Protein 7SCX (pdb70)

Solvent-accessible surface area: 14608 Å² total; per-residue (Å²): 141,59,47,7,79,2,5,0,0,0,14,90,50,0,14,12,29,27,0,0,32,13,10,10,46,110,93,68,102,133,90,196,49,59,14,17,10,5,9,1,101,80,108,15,90,1,98,71,48,69,2,32,0,32,0,27,0,1,9,10,47,129,133,45,42,89,49,35,50,107,22,0,129,111,2,44,0,0,0,2,0,0,1,1,54,50,61,82,2,27,100,40,2,71,106,11,24,95,27,0,63,149,29,62,138,38,156,98,10,11,1,0,0,0,0,3,62,25,52,58,130,68,96,86,3,87,45,72,106,1,97,72,43,3,170,69,48,65,24,38,32,20,38,0,0,4,132,86,67,85,23,1,60,67,0,0,45,20,0,0,83,48,2,52,131,80,96,133,206,113,86,49,64,26,148,19,72,47,178,60,157,58,14,12,74,32,16,1,7,49,0,35,26,155,15,119,0,78,37,0,11,112,75,11,11,106,19,21,86,44,86,114,64,78,49,105,137,85,114,24,50,39,102,68,44,132,120,131,119,70,79,3,72,92,93,16,30,3,42,169,36,39,63,86,133,117,97,166,137,184,139,186,184,199,249

Secondary structure (DSSP, 8-state):
--EEEEEEEESTTSSHHHHHHHHHH----------SEEEEEEEEEETTEEEEEEEEEE--SGGGGGGHHHHHHH-SEEEEEEETT-HHHHHTHHHHHHHHHHHHT-S---EEEEEE-TT-S---S-HHHHHHHHHHHT--EEE--TTT-TTHHHHHHHHHHHHHHHHT-/-EEEEEE--S--SSEEEEEEEEETT-BHHHHHHHHHHHTT-TTS-GGG--EEEE-SSS-EEEEPTTSBHHHHS-------------

Sequence (255 aa):
MTEYKLVVVGAVGVGKSALTIQLIQNHFVDEYDPTIEDSYRKQVVIDGETCLLDILDTAGQEEYSAMRDQYMRTGEGFLCVFAINNTKSFEDIHHYREQIKRVKDSEDVPMVLVGNKSDLPSRTVDTKQAQDLARSYGIPFIETSAKTRQGVDDAFYTLVREIRRKHKEKDTCIIRISVEDNNGNMYKSIMLTSQDKTPAVIQRAMLKHNLDSDPAEEYELVQVISEDKELVIPDSANVFYYAMNSQVNFDFILRKK

GO terms:
  GO:0005515 protein binding (F, IPI)
  GO:0044877 protein-containing complex binding (F, IDA)
  GO:0005737 cytoplasm (C, IDA)
  GO:0005886 plasma membrane (C, EXP)
  GO:0012505 endomembrane system (C, EXP)
  GO:0000139 Golgi membrane (C, TAS)
  GO:0003924 GTPase activity (F, TAS)
  GO:0005741 mitochondrial outer membrane (C, TAS)
  GO:0005789 endoplasmic reticulum membrane (C, TAS)
  GO:0005829 cytosol (C, TAS)
  GO:0005886 plasma membrane (C, TAS)
  GO:0000165 MAPK cascade (P, TAS)
  GO:0010628 positive regulation of gene expression (P, IMP)
  GO:0005829 cytosol (C, IDA)
  GO:0003924 GTPase activity (F, IMP)
  GO:0007265 Ras protein signal transduction (P, IDA)
  GO:0005886 plasma membrane (C, IDA)
  GO:0009898 cytoplasmic side of plasma membrane (C, IDA)
  GO:0003924 GTPase activity (F, EXP)
  GO:0005925 focal adhesion (C, HDA)

Structure (mmCIF, N/CA/C/O backbone):
data_7SCX
#
_entry.id   7SCX
#
_cell.length_a   121.950
_cell.length_b   38.770
_cell.length_c   68.240
_cell.angle_alpha   90.000
_cell.angle_beta   116.715
_cell.angle_gamma   90.000
#
_symmetry.space_group_name_H-M   'C 1 2 1'
#
loop_
_entity.id
_entity.type
_entity.pdbx_description
1 polymer 'Isoform 2B of GTPase KRas'
2 polymer 'Ral guanine nucleotide dissociation stimulator-like 1'
3 non-polymer 'MAGNESIUM ION'
4 non-polymer "5'-GUANOSINE-DIPHOSPHATE-MONOTHIOPHOSPHATE"
5 non-polymer 'PHOSPHATE ION'
6 water water
#
loop_
_atom_site.group_PDB
_atom_site.id
_atom_site.type_symbol
_atom_site.label_atom_id
_atom_site.label_alt_id
_atom_site.label_comp_id
_atom_site.label_asym_id
_atom_site.label_entity_id
_atom_site.label_seq_id
_atom_site.pdbx_PDB_ins_code
_atom_site.Cartn_x
_atom_site.Cartn_y
_atom_site.Cartn_z
_atom_site.occupancy
_atom_site.B_iso_or_equiv
_atom_site.auth_seq_id
_atom_site.auth_comp_id
_atom_site.auth_asym_id
_atom_site.auth_atom_id
_atom_site.pdbx_PDB_model_num
ATOM 1 N N . MET A 1 1 ? -9.79132 12.95164 18.13342 1.000 74.51147 1 MET A N 1
ATOM 2 C CA . MET A 1 1 ? -8.49266 12.32427 17.98951 1.000 61.05370 1 MET A CA 1
ATOM 3 C C . MET A 1 1 ? -8.45428 10.89366 17.42824 1.000 56.39064 1 MET A C 1
ATOM 4 O O . MET A 1 1 ? -9.03958 9.96772 17.99680 1.000 59.99873 1 MET A O 1
ATOM 17 N N . THR A 1 2 ? -7.72163 10.72653 16.33051 1.000 52.67757 2 THR A N 1
ATOM 18 C CA . THR A 1 2 ? -7.43713 9.40016 15.79905 1.000 53.09822 2 THR A CA 1
ATOM 19 C C . THR A 1 2 ? -6.67385 8.52239 16.79755 1.000 54.74753 2 THR A C 1
ATOM 20 O O . THR A 1 2 ? -5.73358 8.96328 17.46630 1.000 48.06208 2 THR A O 1
ATOM 31 N N . GLU A 1 3 ? -7.07081 7.25905 16.87567 1.000 48.40817 3 GLU A N 1
ATOM 32 C CA . GLU A 1 3 ? -6.38100 6.26088 17.67455 1.000 51.21096 3 GLU A CA 1
ATOM 33 C C . GLU A 1 3 ? -5.88213 5.14687 16.77483 1.000 50.59753 3 GLU A C 1
ATOM 34 O O . GLU A 1 3 ? -6.63437 4.62585 15.94491 1.000 49.37123 3 GLU A O 1
ATOM 46 N N . TYR A 1 4 ? -4.62979 4.78662 16.94183 1.000 39.76381 4 TYR A N 1
ATOM 47 C CA . TYR A 1 4 ? -4.00457 3.69528 16.21898 1.000 40.70338 4 TYR A CA 1
ATOM 48 C C . TYR A 1 4 ? -3.78802 2.50420 17.16039 1.000 40.70397 4 TYR A C 1
ATOM 49 O O . TYR A 1 4 ? -3.11856 2.62890 18.18935 1.000 38.27665 4 TYR A O 1
ATOM 67 N N . LYS A 1 5 ? -4.29459 1.35314 16.76538 1.000 41.56308 5 LYS A N 1
ATOM 68 C CA . LYS A 1 5 ? -4.24072 0.10500 17.55362 1.000 39.70215 5 LYS A CA 1
ATOM 69 C C . LYS A 1 5 ? -3.11758 -0.78310 17.02750 1.000 39.69044 5 LYS A C 1
ATOM 70 O O . LYS A 1 5 ? -3.27560 -1.52672 16.05403 1.000 40.13512 5 LYS A O 1
ATOM 89 N N . LEU A 1 6 ? -2.01471 -0.78951 17.74036 1.000 33.32201 6 LEU A N 1
ATOM 90 C CA . LEU A 1 6 ? -0.79474 -1.46490 17.33866 1.000 32.08754 6 LEU A CA 1
ATOM 91 C C . LEU A 1 6 ? -0.61814 -2.72326 18.19810 1.000 32.01576 6 LEU A C 1
ATOM 92 O O . LEU A 1 6 ? -0.94267 -2.76228 19.39711 1.000 35.13572 6 LEU A O 1
ATOM 108 N N . VAL A 1 7 ? -0.06008 -3.74051 17.58520 1.000 30.66483 7 VAL A N 1
ATOM 109 C CA . VAL A 1 7 ? 0.17481 -5.01641 18.23281 1.000 29.93020 7 VAL A CA 1
ATOM 110 C C . VAL A 1 7 ? 1.61932 -5.38850 17.94621 1.000 32.94998 7 VAL A C 1
ATOM 111 O O . VAL A 1 7 ? 2.03920 -5.37955 16.78280 1.000 34.82139 7 VAL A O 1
ATOM 124 N N . VAL A 1 8 ? 2.35753 -5.76515 18.99045 1.000 30.74232 8 VAL A N 1
ATOM 125 C CA . VAL A 1 8 ? 3.75890 -6.17910 18.87662 1.000 29.96610 8 VAL A CA 1
ATOM 126 C C . VAL A 1 8 ? 3.82402 -7.68403 19.04648 1.000 29.41587 8 VAL A C 1
ATOM 127 O O . VAL A 1 8 ? 3.41779 -8.20959 20.09177 1.000 28.46057 8 VAL A O 1
ATOM 140 N N . VAL A 1 9 ? 4.35311 -8.37418 18.03192 1.000 31.22603 9 VAL A N 1
ATOM 141 C CA . VAL A 1 9 ? 4.40074 -9.83366 18.00284 1.000 27.05440 9 VAL A CA 1
ATOM 142 C C . VAL A 1 9 ? 5.82819 -10.26292 17.71481 1.000 31.95744 9 VAL A C 1
ATOM 143 O O . VAL A 1 9 ? 6.62832 -9.50909 17.16197 1.000 29.00376 9 VAL A O 1
ATOM 156 N N . GLY A 1 10 ? 6.12275 -11.50208 18.05880 1.000 29.26320 10 GLY A N 1
ATOM 157 C CA . GLY A 1 10 ? 7.42858 -12.08225 17.79333 1.000 32.53486 10 GLY A CA 1
ATOM 158 C C . GLY A 1 10 ? 7.78342 -13.07725 18.88040 1.000 30.62048 10 GLY A C 1
ATOM 159 O O . GLY A 1 10 ? 7.09440 -13.21123 19.89129 1.000 30.45131 10 GLY A O 1
ATOM 163 N N . ALA A 1 11 ? 8.90776 -13.75190 18.67709 1.000 33.42501 11 ALA A N 1
ATOM 164 C CA . ALA A 1 11 ? 9.27633 -14.88032 19.53091 1.000 32.07993 11 ALA A CA 1
ATOM 165 C C . ALA A 1 11 ? 9.71397 -14.46795 20.96075 1.000 32.22820 11 ALA A C 1
ATOM 166 O O . ALA A 1 11 ? 9.94332 -13.26712 21.31338 1.000 28.97281 11 ALA A O 1
ATOM 173 N N . VAL A 1 12 ? 9.89973 -15.51034 21.80487 1.000 32.92337 12 VAL A N 1
ATOM 174 C CA . VAL A 1 12 ? 10.37481 -15.25581 23.17612 1.000 30.70524 12 VAL A CA 1
ATOM 175 C C . VAL A 1 12 ? 11.65653 -14.42797 23.16924 1.000 30.41829 12 VAL A C 1
ATOM 176 O O . VAL A 1 12 ? 12.63815 -14.73876 22.47760 1.000 31.39877 12 VAL A O 1
ATOM 189 N N . GLY A 1 13 ? 11.66753 -13.38794 23.98392 1.000 33.31254 13 GLY A N 1
ATOM 190 C CA . GLY A 1 13 ? 12.90150 -12.70606 24.34434 1.000 32.13331 13 GLY A CA 1
ATOM 191 C C . GLY A 1 13 ? 13.46742 -11.81038 23.27208 1.000 32.96685 13 GLY A C 1
ATOM 192 O O . GLY A 1 13 ? 14.60070 -11.33908 23.42736 1.000 34.72236 13 GLY A O 1
ATOM 196 N N . VAL A 1 14 ? 12.70707 -11.51446 22.20464 1.000 32.42816 14 VAL A N 1
ATOM 197 C CA . VAL A 1 14 ? 13.28353 -10.68947 21.13463 1.000 32.19447 14 VAL A CA 1
ATOM 198 C C . VAL A 1 14 ? 13.32971 -9.21872 21.49659 1.000 31.93673 14 VAL A C 1
ATOM 199 O O . VAL A 1 14 ? 14.10836 -8.46282 20.90008 1.000 31.23668 14 VAL A O 1
ATOM 212 N N . GLY A 1 15 ? 12.50188 -8.77955 22.43350 1.000 29.12774 15 GLY A N 1
ATOM 213 C CA . GLY A 1 15 ? 12.57032 -7.41220 22.92296 1.000 31.18222 15 GLY A CA 1
ATOM 214 C C . GLY A 1 15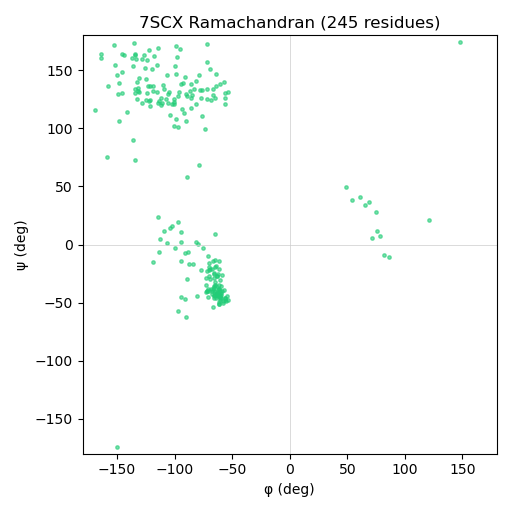 ? 11.27213 -6.65257 22.72297 1.000 29.96049 15 GLY A C 1
ATOM 215 O O . GLY A 1 15 ? 11.25211 -5.42340 22.67944 1.000 30.88720 15 GLY A O 1
ATOM 219 N N . LYS A 1 16 ? 10.17671 -7.38138 22.56409 1.000 29.64055 16 LYS A N 1
ATOM 220 C CA . LYS A 1 16 ? 8.87819 -6.74627 22.33838 1.000 30.35310 16 LYS A CA 1
ATOM 221 C C . LYS A 1 16 ? 8.53728 -5.79886 23.47619 1.000 29.63954 16 LYS A C 1
ATOM 222 O O . LYS A 1 16 ? 8.16835 -4.63042 23.24474 1.000 30.86091 16 LYS A O 1
ATOM 241 N N . SER A 1 17 ? 8.65089 -6.28983 24.72784 1.000 27.62424 17 SER A N 1
ATOM 242 C CA . SER A 1 17 ? 8.31241 -5.45973 25.87724 1.000 26.84780 17 SER A CA 1
ATOM 243 C C . SER A 1 17 ? 9.30036 -4.31718 26.01154 1.000 33.29870 17 SER A C 1
ATOM 244 O O . SER A 1 17 ? 8.91358 -3.17437 26.30656 1.000 29.94317 17 SER A O 1
ATOM 247 N N . ALA A 1 18 ? 10.60009 -4.61056 25.82577 1.000 31.80517 18 ALA A N 1
ATOM 248 C CA . ALA A 1 18 ? 11.60291 -3.55850 25.97376 1.000 32.96154 18 ALA A CA 1
ATOM 249 C C . ALA A 1 18 ? 11.35978 -2.42417 24.97563 1.000 30.33750 18 ALA A C 1
ATOM 250 O O . ALA A 1 18 ? 11.49278 -1.23993 25.30759 1.000 30.54631 18 ALA A O 1
ATOM 257 N N . LEU A 1 19 ? 11.05666 -2.77015 23.72747 1.000 28.44420 19 LEU A N 1
ATOM 258 C CA . LEU A 1 19 ? 10.72962 -1.73583 22.73574 1.000 31.99507 19 LEU A CA 1
ATOM 259 C C . LEU A 1 19 ? 9.52050 -0.90581 23.15665 1.000 28.48584 19 LEU A C 1
ATOM 260 O O . LEU A 1 19 ? 9.50750 0.32267 23.03737 1.000 32.07417 19 LEU A O 1
ATOM 276 N N . THR A 1 20 ? 8.48083 -1.56439 23.60925 1.000 29.65167 20 THR A N 1
ATOM 277 C CA . THR A 1 20 ? 7.22955 -0.89869 23.97464 1.000 30.67785 20 THR A CA 1
ATOM 278 C C . THR A 1 20 ? 7.41998 0.03911 25.15071 1.000 32.16848 20 THR A C 1
ATOM 279 O O . THR A 1 20 ? 6.98120 1.20405 25.12682 1.000 32.06592 20 THR A O 1
ATOM 290 N N . ILE A 1 21 ? 8.12023 -0.44237 26.18179 1.000 31.60679 21 ILE A N 1
ATOM 291 C CA . ILE A 1 21 ? 8.35925 0.37964 27.37239 1.000 30.38995 21 ILE A CA 1
ATOM 292 C C . ILE A 1 21 ? 9.23719 1.56806 27.02923 1.000 31.23420 21 ILE A C 1
ATOM 293 O O . ILE A 1 21 ? 9.08776 2.66044 27.59720 1.000 34.63535 21 ILE A O 1
ATOM 307 N N . GLN A 1 22 ? 10.19808 1.37777 26.13606 1.000 29.68724 22 GLN A N 1
ATOM 308 C CA . GLN A 1 22 ? 10.99213 2.53721 25.71106 1.000 34.94795 22 GLN A CA 1
ATOM 309 C C . GLN A 1 22 ? 10.12406 3.57110 25.01263 1.000 33.47960 22 GLN A C 1
ATOM 310 O O . GLN A 1 22 ? 10.25482 4.77671 25.26525 1.000 34.84233 22 GLN A O 1
ATOM 324 N N . LEU A 1 23 ? 9.23984 3.12339 24.10549 1.000 32.26721 23 LEU A N 1
ATOM 325 C CA . LEU A 1 23 ? 8.38486 4.07519 23.39943 1.000 32.48326 23 LEU A CA 1
ATOM 326 C C . LEU A 1 23 ? 7.48927 4.84376 24.36496 1.000 38.19950 23 LEU A C 1
ATOM 327 O O . LEU A 1 23 ? 7.40767 6.08767 24.32248 1.000 37.78578 23 LEU A O 1
ATOM 343 N N . ILE A 1 24 ? 6.80579 4.11503 25.24355 1.000 35.99454 24 ILE A N 1
ATOM 344 C CA . ILE A 1 24 ? 5.80081 4.71453 26.12855 1.000 34.25676 24 ILE A CA 1
ATOM 345 C C . ILE A 1 24 ? 6.41533 5.39571 27.35603 1.000 39.30533 24 ILE A C 1
ATOM 346 O O . ILE A 1 24 ? 5.98280 6.48821 27.74623 1.000 33.24366 24 ILE A O 1
ATOM 362 N N . GLN A 1 25 ? 7.39487 4.74609 28.00655 1.000 35.55019 25 GLN A N 1
ATOM 363 C CA . GLN A 1 25 ? 7.90551 5.17863 29.27930 1.000 39.01181 25 GLN A CA 1
ATOM 364 C C . GLN A 1 25 ? 9.34433 5.64507 29.24323 1.000 39.89627 25 GLN A C 1
ATOM 365 O O . GLN A 1 25 ? 9.85088 6.09167 30.27114 1.000 42.51097 25 GLN A O 1
ATOM 379 N N . ASN A 1 26 ? 10.04545 5.50813 28.12713 1.000 34.99739 26 ASN A N 1
ATOM 380 C CA . ASN A 1 26 ? 11.35135 6.11361 28.01446 1.000 41.81414 26 ASN A CA 1
ATOM 381 C C . ASN A 1 26 ? 12.38206 5.52420 28.96594 1.000 39.98020 26 ASN A C 1
ATOM 382 O O . ASN A 1 26 ? 13.25440 6.24254 29.44925 1.000 36.37592 26 ASN A O 1
ATOM 393 N N . HIS A 1 27 ? 12.31521 4.23818 29.25017 1.000 37.22788 27 HIS A N 1
ATOM 394 C CA . HIS A 1 27 ? 13.34742 3.63929 30.07845 1.000 38.88490 27 HIS A CA 1
ATOM 395 C C . HIS A 1 27 ? 13.59644 2.22366 29.62494 1.000 38.75782 27 HIS A C 1
ATOM 396 O O . HIS A 1 27 ? 12.84587 1.66916 28.82443 1.000 30.69348 27 HIS A O 1
ATOM 410 N N . PHE A 1 28 ? 14.73913 1.69745 30.07137 1.000 33.43486 28 PHE A N 1
ATOM 411 C CA . PHE A 1 28 ? 15.15673 0.35315 29.70293 1.000 35.39910 28 PHE A CA 1
ATOM 412 C C . PHE A 1 28 ? 15.88603 -0.22791 30.89221 1.000 35.49721 28 PHE A C 1
ATOM 413 O O . PHE A 1 28 ? 16.78064 0.41082 31.41558 1.000 35.57874 28 PHE A O 1
ATOM 430 N N . VAL A 1 29 ? 15.52357 -1.41484 31.28851 1.000 38.10816 29 VAL A N 1
ATOM 431 C CA . VAL A 1 29 ? 16.26734 -2.17660 32.29532 1.000 43.83471 29 VAL A CA 1
ATOM 432 C C . VAL A 1 29 ? 16.39180 -3.60030 31.77187 1.000 40.23866 29 VAL A C 1
ATOM 433 O O . VAL A 1 29 ? 15.43133 -4.16220 31.21972 1.000 36.30692 29 VAL A O 1
ATOM 446 N N . ASP A 1 30 ? 17.60291 -4.15128 31.86893 1.000 41.34358 30 ASP A N 1
ATOM 447 C CA . ASP A 1 30 ? 17.82524 -5.55123 31.52176 1.000 42.30672 30 ASP A CA 1
ATOM 448 C C . ASP A 1 30 ? 17.22204 -6.38238 32.63047 1.000 45.24480 30 ASP A C 1
ATOM 449 O O . ASP A 1 30 ? 17.83528 -6.54489 33.69037 1.000 45.19173 30 ASP A O 1
ATOM 458 N N . GLU A 1 31 ? 16.01876 -6.88769 32.41765 1.000 41.90503 31 GLU A N 1
ATOM 459 C CA . GLU A 1 31 ? 15.35066 -7.65901 33.44878 1.000 48.45442 31 GLU A CA 1
ATOM 460 C C . GLU A 1 31 ? 14.52736 -8.76235 32.79710 1.000 47.39206 31 GLU A C 1
ATOM 461 O O . GLU A 1 31 ? 13.98032 -8.59994 31.70304 1.000 41.29150 31 GLU A O 1
ATOM 473 N N . TYR A 1 32 ? 14.41022 -9.86741 33.51963 1.000 36.20346 32 TYR A N 1
ATOM 474 C CA . TYR A 1 32 ? 13.61774 -11.02915 33.10776 1.000 36.08442 32 TYR A CA 1
ATOM 475 C C . TYR A 1 32 ? 12.17196 -10.84111 33.52885 1.000 34.27888 32 TYR A C 1
ATOM 476 O O . TYR A 1 32 ? 11.90015 -10.70596 34.71493 1.000 32.62656 32 TYR A O 1
ATOM 494 N N . ASP A 1 33 ? 11.25771 -10.78531 32.56631 1.000 34.87012 33 ASP A N 1
ATOM 495 C CA . ASP A 1 33 ? 9.83940 -10.58317 32.85028 1.000 34.31133 33 ASP A CA 1
ATOM 496 C C . ASP A 1 33 ? 8.98237 -11.07667 31.67857 1.000 37.04366 33 ASP A C 1
ATOM 497 O O . ASP A 1 33 ? 8.47164 -10.26762 30.87588 1.000 35.49960 33 ASP A O 1
ATOM 506 N N . PRO A 1 34 ? 8.82109 -12.39750 31.52834 1.000 35.20806 34 PRO A N 1
ATOM 507 C CA . PRO A 1 34 ? 8.03262 -12.90708 30.39238 1.000 30.11566 34 PRO A CA 1
ATOM 508 C C . PRO A 1 34 ? 6.62705 -12.33490 30.41077 1.000 36.54420 34 PRO A C 1
ATOM 509 O O . PRO A 1 34 ? 6.00823 -12.16760 31.47844 1.000 35.46123 34 PRO A O 1
ATOM 520 N N . THR A 1 35 ? 6.13632 -12.00130 29.21457 1.000 31.44775 35 THR A N 1
ATOM 521 C CA . THR A 1 35 ? 4.82700 -11.41548 29.07292 1.000 28.02381 35 THR A CA 1
ATOM 522 C C . THR A 1 35 ? 3.75208 -12.45735 28.77391 1.000 30.57784 35 THR A C 1
ATOM 523 O O . THR A 1 35 ? 3.92721 -13.35473 27.94163 1.000 30.28669 35 THR A O 1
ATOM 534 N N . ILE A 1 36 ? 2.61274 -12.29286 29.42140 1.000 27.71690 36 ILE A N 1
ATOM 535 C CA . ILE A 1 36 ? 1.36552 -12.93546 29.01145 1.000 29.73542 36 ILE A CA 1
ATOM 536 C C . ILE A 1 36 ? 0.64266 -12.00025 28.03511 1.000 33.78723 36 ILE A C 1
ATOM 537 O O . ILE A 1 36 ? 0.43298 -12.34307 26.85813 1.000 33.65742 36 ILE A O 1
ATOM 553 N N . GLU A 1 37 ? 0.26477 -10.80482 28.53060 1.000 31.86180 37 GLU A N 1
ATOM 554 C CA . GLU A 1 37 ? -0.37639 -9.78868 27.70950 1.000 35.54420 37 GLU A CA 1
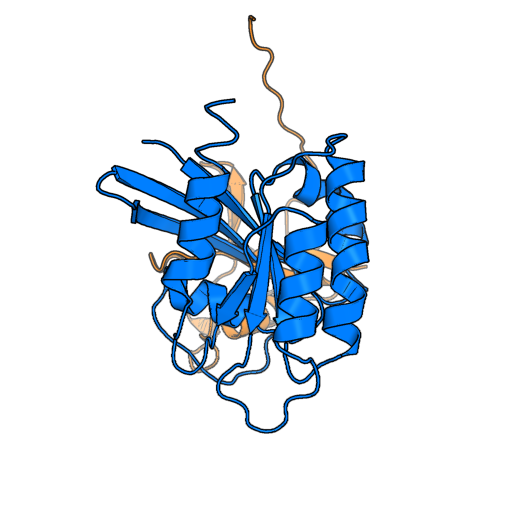ATOM 555 C C . GLU A 1 37 ? -0.45124 -8.45834 28.44214 1.000 31.77967 37 GLU A C 1
ATOM 556 O O . GLU A 1 37 ? -1.11041 -8.34794 29.48050 1.000 33.93626 37 GLU A O 1
ATOM 568 N N . ASP A 1 38 ? 0.22415 -7.45970 27.92193 1.000 31.21780 38 ASP A N 1
ATOM 569 C CA . ASP A 1 38 ? 0.23847 -6.12223 28.50512 1.000 33.76961 38 ASP A CA 1
ATOM 570 C C . ASP A 1 38 ? -0.32212 -5.11843 27.49170 1.000 34.82691 38 ASP A C 1
ATOM 571 O O . ASP A 1 38 ? -0.18455 -5.29601 26.26777 1.000 34.29939 38 ASP A O 1
ATOM 580 N N . SER A 1 39 ? -0.91006 -4.05257 28.01139 1.000 31.07463 39 SER A N 1
ATOM 581 C CA . SER A 1 39 ? -1.54303 -3.04255 27.18550 1.000 33.39559 39 SER A CA 1
ATOM 582 C C . SER A 1 39 ? -1.08925 -1.66232 27.64235 1.000 35.17443 39 SER A C 1
ATOM 583 O O . SER A 1 39 ? -1.01584 -1.41025 28.84386 1.000 33.70682 39 SER A O 1
ATOM 591 N N . TYR A 1 40 ? -0.83030 -0.76545 26.67654 1.000 37.07311 40 TYR A N 1
ATOM 592 C CA . TYR A 1 40 ? -0.34275 0.58076 26.97709 1.000 34.75921 40 TYR A CA 1
ATOM 593 C C . TYR A 1 40 ? -1.08416 1.57610 26.10578 1.000 38.05202 40 TYR A C 1
ATOM 594 O O . TYR A 1 40 ? -1.58999 1.23526 25.03011 1.000 32.93386 40 TYR A O 1
ATOM 612 N N . ARG A 1 41 ? -1.04928 2.84331 26.53163 1.000 37.97220 41 ARG A N 1
ATOM 613 C CA . ARG A 1 41 ? -1.68109 3.92884 25.78921 1.000 38.36063 41 ARG A CA 1
ATOM 614 C C . ARG A 1 41 ? -0.91272 5.22509 25.97674 1.000 41.93689 41 ARG A C 1
ATOM 615 O O . ARG A 1 41 ? -0.42909 5.51393 27.08091 1.000 38.19309 41 ARG A O 1
ATOM 636 N N . LYS A 1 42 ? -0.75984 5.97569 24.88306 1.000 40.54726 42 LYS A N 1
ATOM 637 C CA . LYS A 1 42 ? -0.04120 7.24135 24.97285 1.000 38.81625 42 LYS A CA 1
ATOM 638 C C . LYS A 1 42 ? -0.42891 8.17608 23.81843 1.000 37.68574 42 LYS A C 1
ATOM 639 O O . LYS A 1 42 ? -0.44607 7.76471 22.66060 1.000 38.46446 42 LYS A O 1
ATOM 658 N N . GLN A 1 43 ? -0.65110 9.44145 24.14765 1.000 39.54944 43 GLN A N 1
ATOM 659 C CA . GLN A 1 43 ? -0.87003 10.48664 23.15807 1.000 38.61219 43 GLN A CA 1
ATOM 660 C C . GLN A 1 43 ? 0.48156 11.02042 22.68783 1.000 42.12843 43 GLN A C 1
ATOM 661 O O . GLN A 1 43 ? 1.34022 11.36643 23.49775 1.000 41.52186 43 GLN A O 1
ATOM 675 N N . VAL A 1 44 ? 0.67084 11.07045 21.37897 1.000 39.53787 44 VAL A N 1
ATOM 676 C CA . VAL A 1 44 ? 1.91041 11.51729 20.75530 1.000 45.21937 44 VAL A CA 1
ATOM 677 C C . VAL A 1 44 ? 1.59540 12.46780 19.60152 1.000 47.84154 44 VAL A C 1
ATOM 678 O O . VAL A 1 44 ? 0.43762 12.67343 19.24380 1.000 42.50679 44 VAL A O 1
ATOM 691 N N . VAL A 1 45 ? 2.64430 13.06385 19.03064 1.000 40.05168 45 VAL A N 1
ATOM 692 C CA . VAL A 1 45 ? 2.54627 13.84735 17.80395 1.000 42.38651 45 VAL A CA 1
ATOM 693 C C . VAL A 1 45 ? 3.34696 13.09359 16.75840 1.000 45.30904 45 VAL A C 1
ATOM 694 O O . VAL A 1 45 ? 4.53997 12.83320 16.94636 1.000 43.57084 45 VAL A O 1
ATOM 707 N N . ILE A 1 46 ? 2.69867 12.73057 15.66154 1.000 39.45588 46 ILE A N 1
ATOM 708 C CA . ILE A 1 46 ? 3.37633 12.08321 14.55617 1.000 43.50268 46 ILE A CA 1
ATOM 709 C C . ILE A 1 46 ? 3.10214 12.89731 13.29833 1.000 45.67466 46 ILE A C 1
ATOM 710 O O . ILE A 1 46 ? 1.93901 13.09721 12.92725 1.000 42.20565 46 ILE A O 1
ATOM 726 N N . ASP A 1 47 ? 4.17051 13.32921 12.62713 1.000 48.15389 47 ASP A N 1
ATOM 727 C CA . ASP A 1 47 ? 4.05490 14.09765 11.38472 1.000 49.55574 47 ASP A CA 1
ATOM 728 C C . ASP A 1 47 ? 3.15568 15.30719 11.60158 1.000 49.89594 47 ASP A C 1
ATOM 729 O O . ASP A 1 47 ? 2.36372 15.68011 10.74072 1.000 45.26179 47 ASP A O 1
ATOM 738 N N . GLY A 1 48 ? 3.28148 15.91721 12.78495 1.000 50.58969 48 GLY A N 1
ATOM 739 C CA . GLY A 1 48 ? 2.53359 17.10739 13.13891 1.000 46.44198 48 GLY A CA 1
ATOM 740 C C . GLY A 1 48 ? 1.12560 16.86068 13.62149 1.000 48.34156 48 GLY A C 1
ATOM 741 O O . GLY A 1 48 ? 0.49166 17.80111 14.10626 1.000 50.01948 48 GLY A O 1
ATOM 745 N N . GLU A 1 49 ? 0.61667 15.63507 13.51062 1.000 42.90567 49 GLU A N 1
ATOM 746 C CA . GLU A 1 49 ? -0.73483 15.30071 13.94745 1.000 47.56812 49 GLU A CA 1
ATOM 747 C C . GLU A 1 49 ? -0.71706 14.70102 15.34781 1.000 39.48193 49 GLU A C 1
ATOM 748 O O . GLU A 1 49 ? 0.04291 13.77271 15.62357 1.000 43.68305 49 GLU A O 1
ATOM 752 N N . THR A 1 50 ? -1.57316 15.20416 16.21271 1.000 42.72090 50 THR A N 1
ATOM 753 C CA . THR A 1 50 ? -1.74617 14.62365 17.54261 1.000 46.768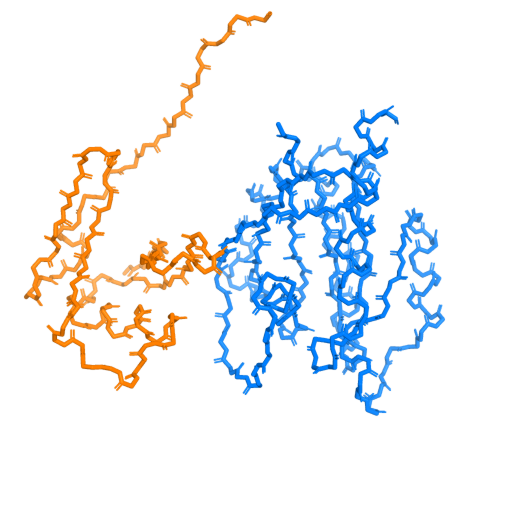76 50 THR A CA 1
ATOM 754 C C . THR A 1 50 ? -2.59827 13.38317 17.41014 1.000 49.25344 50 THR A C 1
ATOM 755 O O . THR A 1 50 ? -3.63913 13.42759 16.75997 1.000 42.52138 50 THR A O 1
ATOM 766 N N . CYS A 1 51 ? -2.17597 12.28446 18.03361 1.000 39.32820 51 CYS A N 1
ATOM 767 C CA . CYS A 1 51 ? -2.95576 11.05983 17.97029 1.000 44.26167 51 CYS A CA 1
ATOM 768 C C . CYS A 1 51 ? -2.68581 10.22145 19.20636 1.000 47.18157 51 CYS A C 1
ATOM 769 O O . CYS A 1 51 ? -1.79319 10.52453 20.03248 1.000 36.79571 51 CYS A O 1
ATOM 777 N N . LEU A 1 52 ? -3.48944 9.16089 19.32200 1.000 40.74132 52 LEU A N 1
ATOM 778 C CA . LEU A 1 52 ? -3.44210 8.24725 20.45311 1.000 37.06422 52 LEU A CA 1
ATOM 779 C C . LEU A 1 52 ? -2.93270 6.89445 19.97428 1.000 39.07822 52 LEU A C 1
ATOM 780 O O . LEU A 1 52 ? -3.46185 6.32312 18.99882 1.000 36.69289 52 LEU A O 1
ATOM 796 N N . LEU A 1 53 ? -1.88726 6.40536 20.62601 1.000 38.23433 53 LEU A N 1
ATOM 797 C CA . LEU A 1 53 ? -1.35088 5.07995 20.35368 1.000 41.51940 53 LEU A CA 1
ATOM 798 C C . LEU A 1 53 ? -1.85442 4.13036 21.42856 1.000 43.76734 53 LEU A C 1
ATOM 799 O O . LEU A 1 53 ? -1.62516 4.36403 22.61742 1.000 37.29772 53 LEU A O 1
ATOM 815 N N . ASP A 1 54 ? -2.47936 3.04594 21.00897 1.000 38.50994 54 ASP A N 1
ATOM 816 C CA . ASP A 1 54 ? -2.83268 1.92411 21.87590 1.000 36.98865 54 ASP A CA 1
ATOM 817 C C . ASP A 1 54 ? -1.96898 0.74625 21.44874 1.000 36.72740 54 ASP A C 1
ATOM 818 O O . ASP A 1 54 ? -2.06364 0.30062 20.29284 1.000 34.64944 54 ASP A O 1
ATOM 827 N N . ILE A 1 55 ? -1.15010 0.22976 22.36428 1.000 34.46516 55 ILE A N 1
ATOM 828 C CA . ILE A 1 55 ? -0.17745 -0.79614 22.01532 1.000 34.53951 55 ILE A CA 1
ATOM 829 C C . ILE A 1 55 ? -0.43548 -2.03182 22.84605 1.000 34.75450 55 ILE A C 1
ATOM 830 O O . ILE A 1 55 ? -0.38352 -1.97271 24.07865 1.000 34.45659 55 ILE A O 1
ATOM 846 N N . LEU A 1 56 ? -0.63439 -3.16538 22.15985 1.000 34.63365 56 LEU A N 1
ATOM 847 C CA . LEU A 1 56 ? -0.79292 -4.46416 22.79192 1.000 34.70734 56 LEU A CA 1
ATOM 848 C C . LEU A 1 56 ? 0.54658 -5.19612 22.68749 1.000 34.85204 56 LEU A C 1
ATOM 849 O O . LEU A 1 56 ? 1.06735 -5.41111 21.57440 1.000 34.97894 56 LEU A O 1
ATOM 865 N N . ASP A 1 57 ? 1.09719 -5.54769 23.83547 1.000 34.87953 57 ASP A N 1
ATOM 866 C CA . ASP A 1 57 ? 2.37900 -6.22497 23.94640 1.000 35.05749 57 ASP A CA 1
ATOM 867 C C . ASP A 1 57 ? 2.08249 -7.69865 24.25902 1.000 35.27345 57 ASP A C 1
ATOM 868 O O . ASP A 1 57 ? 1.53415 -8.01445 25.32043 1.000 35.29112 57 ASP A O 1
ATOM 877 N N . THR A 1 58 ? 2.37687 -8.58035 23.30550 1.000 35.48457 58 THR A N 1
ATOM 878 C CA . THR A 1 58 ? 1.91209 -9.96124 23.30606 1.000 35.72996 58 THR A CA 1
ATOM 879 C C . THR A 1 58 ? 2.97959 -10.92778 23.82027 1.000 36.04220 58 THR A C 1
ATOM 880 O O . THR A 1 58 ? 4.15272 -10.59925 23.91490 1.000 36.08460 58 THR A O 1
ATOM 891 N N . ALA A 1 59 ? 2.55597 -12.17570 24.02884 1.000 36.31996 59 ALA A N 1
ATOM 892 C CA . ALA A 1 59 ? 3.41606 -13.22968 24.55075 1.000 36.70620 59 ALA A CA 1
ATOM 893 C C . ALA A 1 59 ? 4.20572 -13.91197 23.43187 1.000 36.99541 59 ALA A C 1
ATOM 894 O O . ALA A 1 59 ? 3.61064 -14.41622 22.45260 1.000 37.08494 59 ALA A O 1
ATOM 901 N N . GLY A 1 60 ? 5.54978 -13.95833 23.58654 1.000 37.18886 60 GLY A N 1
ATOM 902 C CA . GLY A 1 60 ? 6.32968 -14.86679 22.74087 1.000 37.60898 60 GLY A CA 1
ATOM 903 C C . GLY A 1 60 ? 6.13462 -16.34909 23.06860 1.000 38.07087 60 GLY A C 1
ATOM 904 O O . GLY A 1 60 ? 6.32374 -17.22939 22.20505 1.000 38.42981 60 GLY A O 1
ATOM 908 N N . GLN A 1 61 ? 5.79454 -16.65758 24.31355 1.000 38.13369 61 GLN A N 1
ATOM 909 C CA . GLN A 1 61 ? 5.76880 -18.05284 24.74898 1.000 38.67008 61 GLN A CA 1
ATOM 910 C C . GLN A 1 61 ? 4.65463 -18.81571 24.01908 1.000 38.78629 61 GLN A C 1
ATOM 911 O O . GLN A 1 61 ? 3.48914 -18.42913 24.06256 1.000 38.48034 61 GLN A O 1
ATOM 925 N N . GLU A 1 62 ? 5.00078 -19.94218 23.42163 1.000 40.00201 62 GLU A N 1
ATOM 926 C CA . GLU A 1 62 ? 4.01447 -20.71682 22.68425 1.000 46.72414 62 GLU A CA 1
ATOM 927 C C . GLU A 1 62 ? 2.93217 -21.25904 23.59448 1.000 40.88502 62 GLU A C 1
ATOM 928 O O . GLU A 1 62 ? 1.86245 -21.60342 23.11400 1.000 39.68833 62 GLU A O 1
ATOM 940 N N . GLU A 1 63 ? 3.17192 -21.33237 24.89926 1.000 42.67082 63 GLU A N 1
ATOM 941 C CA . GLU A 1 63 ? 2.12382 -21.78774 25.81425 1.000 42.99496 63 GLU A CA 1
ATOM 942 C C . GLU A 1 63 ? 0.88227 -20.90790 25.73000 1.000 39.35619 63 GLU A C 1
ATOM 943 O O . GLU A 1 63 ? -0.21716 -21.37418 26.01528 1.000 39.51135 63 GLU A O 1
ATOM 955 N N . TYR A 1 64 ? 1.02954 -19.64902 25.33134 1.000 38.79279 64 TYR A N 1
ATOM 956 C CA . TYR A 1 64 ? -0.10149 -18.73025 25.21180 1.000 41.42548 64 TYR A CA 1
ATOM 957 C C . TYR A 1 64 ? -0.56461 -18.53542 23.76986 1.000 3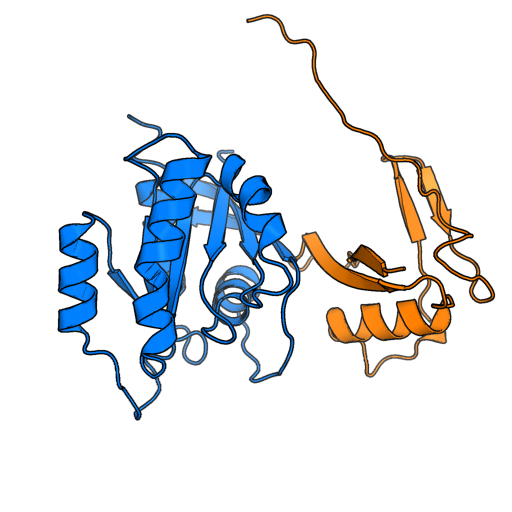9.41931 64 TYR A C 1
ATOM 958 O O . TYR A 1 64 ? -1.33950 -17.59448 23.47461 1.000 39.93042 64 TYR A O 1
ATOM 976 N N . SER A 1 65 ? -0.13792 -19.42389 22.87267 1.000 38.44752 65 SER A N 1
ATOM 977 C CA . SER A 1 65 ? -0.38232 -19.23225 21.44399 1.000 41.05694 65 SER A CA 1
ATOM 978 C C . SER A 1 65 ? -1.86772 -19.22936 21.08365 1.000 40.24897 65 SER A C 1
ATOM 979 O O . SER A 1 65 ? -2.25857 -18.60809 20.09017 1.000 37.91974 65 SER A O 1
ATOM 987 N N . ALA A 1 66 ? -2.71465 -19.90777 21.85977 1.000 41.04281 66 ALA A N 1
ATOM 988 C CA . ALA A 1 66 ? -4.13262 -19.91667 21.52427 1.000 41.87486 66 ALA A CA 1
ATOM 989 C C . ALA A 1 66 ? -4.75182 -18.51869 21.54701 1.000 43.30484 66 ALA A C 1
ATOM 990 O O . ALA A 1 66 ? -5.80815 -18.29749 20.93160 1.000 42.58206 66 ALA A O 1
ATOM 997 N N . MET A 1 67 ? -4.13049 -17.57376 22.23701 1.000 39.73813 67 MET A N 1
ATOM 998 C CA . MET A 1 67 ? -4.63631 -16.19339 22.33811 1.000 37.21999 67 MET A CA 1
ATOM 999 C C . MET A 1 67 ? -4.52012 -15.45884 21.01530 1.000 43.50353 67 MET A C 1
ATOM 1000 O O . MET A 1 67 ? -5.23737 -14.47284 20.80861 1.000 42.39630 67 MET A O 1
ATOM 1014 N N . ARG A 1 68 ? -3.63846 -15.92511 20.11960 1.000 39.99781 68 ARG A N 1
ATOM 1015 C CA . ARG A 1 68 ? -3.34330 -15.20793 18.87805 1.000 43.24986 68 ARG A CA 1
ATOM 1016 C C . ARG A 1 68 ? -4.57660 -15.06350 18.00751 1.000 42.50833 68 ARG A C 1
ATOM 1017 O O . ARG A 1 68 ? -4.80656 -14.01842 17.42782 1.000 42.13333 68 ARG A O 1
ATOM 1038 N N . ASP A 1 69 ? -5.34854 -16.11391 17.86089 1.000 43.92046 69 ASP A N 1
ATOM 1039 C CA . ASP A 1 69 ? -6.49161 -16.06760 16.96696 1.000 54.86165 69 ASP A CA 1
ATOM 1040 C C . ASP A 1 69 ? -7.51001 -15.01180 17.38290 1.000 55.87586 69 ASP A C 1
ATOM 1041 O O . ASP A 1 69 ? -8.38246 -14.66973 16.57760 1.000 60.55449 69 ASP A O 1
ATOM 1050 N N . GLN A 1 70 ? -7.41214 -14.49171 18.60044 1.000 46.19485 70 GLN A N 1
ATOM 1051 C CA . GLN A 1 70 ? -8.31284 -13.46531 19.11566 1.000 49.55752 70 GLN A CA 1
ATOM 1052 C C . GLN A 1 70 ? -7.71802 -12.06729 18.97313 1.000 47.94361 70 GLN A C 1
ATOM 1053 O O . GLN A 1 70 ? -8.30899 -11.18475 18.35127 1.000 44.72308 70 GLN A O 1
ATOM 1067 N N . TYR A 1 71 ? -6.54069 -11.83847 19.53474 1.000 43.40851 71 TYR A N 1
ATOM 1068 C CA . TYR A 1 71 ? -6.00051 -10.47786 19.52607 1.000 41.41417 71 TYR A CA 1
ATOM 1069 C C . TYR A 1 71 ? -5.63744 -10.04167 18.12291 1.000 39.08487 71 TYR A C 1
ATOM 1070 O O . TYR A 1 71 ? -5.60001 -8.84373 17.83170 1.000 37.20478 71 TYR A O 1
ATOM 1088 N N . MET A 1 72 ? -5.43025 -10.99689 17.22672 1.000 39.92767 72 MET A N 1
ATOM 1089 C CA . MET A 1 72 ? -5.12410 -10.69169 15.81788 1.000 41.58825 72 MET A CA 1
ATOM 1090 C C . MET A 1 72 ? -6.33547 -10.12244 15.08496 1.000 43.69817 72 MET A C 1
ATOM 1091 O O . MET A 1 72 ? -6.16323 -9.38374 14.11146 1.000 43.69306 72 MET A O 1
ATOM 1105 N N . ARG A 1 73 ? -7.53518 -10.36958 15.57871 1.000 39.79439 73 ARG A N 1
ATOM 1106 C CA . ARG A 1 73 ? -8.72698 -9.85908 14.89259 1.000 49.98102 73 ARG A CA 1
ATOM 1107 C C . ARG A 1 73 ? -8.88981 -8.34859 15.05291 1.000 47.89024 73 ARG A C 1
ATOM 1108 O O . ARG A 1 73 ? -9.45074 -7.69220 14.17544 1.000 55.59099 73 ARG A O 1
ATOM 1129 N N . THR A 1 74 ? -8.41350 -7.77623 16.14677 1.000 44.42965 74 THR A N 1
ATOM 1130 C CA . THR A 1 74 ? -8.66956 -6.37147 16.46127 1.000 51.30644 74 THR A CA 1
ATOM 1131 C C . THR A 1 74 ? -7.42661 -5.47975 16.41284 1.000 54.83972 74 THR A C 1
ATOM 1132 O O . THR A 1 74 ? -7.50992 -4.29258 16.76051 1.000 50.00599 74 THR A O 1
ATOM 1143 N N . GLY A 1 75 ? -6.27049 -5.99878 16.00231 1.000 44.02798 75 GLY A N 1
ATOM 1144 C CA . GLY A 1 75 ? -5.12311 -5.10928 15.76795 1.000 41.66824 75 GLY A CA 1
ATOM 1145 C C . GLY A 1 75 ? -5.24157 -4.44727 14.39322 1.000 46.77213 75 GLY A C 1
ATOM 1146 O O . GLY A 1 75 ? -5.66862 -5.07149 13.41055 1.000 36.38922 75 GLY A O 1
ATOM 1150 N N . GLU A 1 76 ? -4.86330 -3.15703 14.33557 1.000 34.91478 76 GLU A N 1
ATOM 1151 C CA . GLU A 1 76 ? -4.84779 -2.44817 13.05945 1.000 39.74696 76 GLU A CA 1
ATOM 1152 C C . GLU A 1 76 ? -3.50989 -2.57959 12.34492 1.000 39.75895 76 GLU A C 1
ATOM 1153 O O . GLU A 1 76 ? -3.44807 -2.47259 11.11917 1.000 39.33050 76 GLU A O 1
ATOM 1165 N N . GLY A 1 77 ? -2.42505 -2.73244 13.09218 1.000 35.46610 77 GLY A N 1
ATOM 1166 C CA . GLY A 1 77 ? -1.10067 -2.82145 12.50282 1.000 30.86151 77 GLY A CA 1
ATOM 1167 C C . GLY A 1 77 ? -0.25124 -3.65155 13.41818 1.000 31.99632 77 GLY A C 1
ATOM 1168 O O . GLY A 1 77 ? -0.46808 -3.66266 14.62662 1.000 34.88158 77 GLY A O 1
ATOM 1172 N N . PHE A 1 78 ? 0.78056 -4.27438 12.85369 1.000 34.31011 78 PHE A N 1
ATOM 1173 C CA . PHE A 1 78 ? 1.57224 -5.25451 13.57723 1.000 29.45075 78 PHE A CA 1
ATOM 1174 C C . PHE A 1 78 ? 3.05892 -4.98516 13.40083 1.000 35.67783 78 PHE A C 1
ATOM 1175 O O . PHE A 1 78 ? 3.57166 -4.90770 12.27721 1.000 31.81598 78 PHE A O 1
ATOM 1192 N N . LEU A 1 79 ? 3.74498 -4.85226 14.52402 1.000 33.22503 79 LEU A N 1
ATOM 1193 C CA . LEU A 1 79 ? 5.19444 -4.77409 14.56233 1.000 35.29696 79 LEU A CA 1
ATOM 1194 C C . LEU A 1 79 ? 5.67925 -6.20447 14.73789 1.000 33.75191 79 LEU A C 1
ATOM 1195 O O . LEU A 1 79 ? 5.46382 -6.79335 15.77852 1.000 31.07462 79 LEU A O 1
ATOM 1211 N N . CYS A 1 80 ? 6.34799 -6.74380 13.73271 1.000 36.96784 80 CYS A N 1
ATOM 1212 C CA . CYS A 1 80 ? 6.85483 -8.11543 13.74220 1.000 33.73259 80 CYS A CA 1
ATOM 1213 C C . CYS A 1 80 ? 8.32589 -8.06940 14.10536 1.000 33.47123 80 CYS A C 1
ATOM 1214 O O . CYS A 1 80 ? 9.15878 -7.70237 13.27538 1.000 31.41344 80 CYS A O 1
ATOM 1222 N N . VAL A 1 81 ? 8.64723 -8.50776 15.32542 1.000 33.18026 81 VAL A N 1
ATOM 1223 C CA . VAL A 1 81 ? 9.97499 -8.35635 15.89966 1.000 32.27450 81 VAL A CA 1
ATOM 1224 C C . VAL A 1 81 ? 10.70403 -9.69303 15.90770 1.000 31.84324 81 VAL A C 1
ATOM 1225 O O . VAL A 1 81 ? 10.16185 -10.71097 16.37637 1.000 32.08393 81 VAL A O 1
ATOM 1238 N N . PHE A 1 82 ? 11.93220 -9.67700 15.39262 1.000 30.68717 82 PHE A N 1
ATOM 1239 C CA . PHE A 1 82 ? 12.95845 -10.67434 15.65891 1.000 36.15736 82 PHE A CA 1
ATOM 1240 C C . PHE A 1 82 ? 14.21050 -9.99964 16.25524 1.000 33.26306 82 PHE A C 1
ATOM 1241 O O . PHE A 1 82 ? 14.35021 -8.76981 16.23160 1.000 31.97661 82 PHE A O 1
ATOM 1258 N N . ALA A 1 83 ? 15.12549 -10.81766 16.79247 1.000 29.68795 83 ALA A N 1
ATOM 1259 C CA . ALA A 1 83 ? 16.39156 -10.33276 17.33589 1.000 33.16984 83 ALA A CA 1
ATOM 1260 C C . ALA A 1 83 ? 17.52447 -10.78036 16.42373 1.000 33.94516 83 ALA A C 1
ATOM 1261 O O . ALA A 1 83 ? 17.54801 -11.92883 15.95720 1.000 34.20001 83 ALA A O 1
ATOM 1268 N N . ILE A 1 84 ? 18.46573 -9.86783 16.16525 1.000 32.51037 84 ILE A N 1
ATOM 1269 C CA . ILE A 1 84 ? 19.48266 -10.13268 15.13808 1.000 35.02271 84 ILE A CA 1
ATOM 1270 C C . ILE A 1 84 ? 20.48734 -11.18011 15.55814 1.000 37.40020 84 ILE A C 1
ATOM 1271 O O . ILE A 1 84 ? 21.28648 -11.62693 14.72910 1.000 42.63325 84 ILE A O 1
ATOM 1287 N N . ASN A 1 85 ? 20.47392 -11.56855 16.82273 1.000 37.60748 85 ASN A N 1
ATOM 1288 C CA . ASN A 1 85 ? 21.30825 -12.64717 17.33786 1.000 41.30600 85 ASN A CA 1
ATOM 1289 C C . ASN A 1 85 ? 20.51056 -13.93025 17.55444 1.000 43.58189 85 ASN A C 1
ATOM 1290 O O . ASN A 1 85 ? 20.99205 -14.86724 18.23226 1.000 39.36934 85 ASN A O 1
ATOM 1301 N N . ASN A 1 86 ? 19.28539 -14.00163 16.98380 1.000 36.16308 86 ASN A N 1
ATOM 1302 C CA . ASN A 1 86 ? 18.38627 -15.13706 17.22661 1.000 40.07400 86 ASN A CA 1
ATOM 1303 C C . ASN A 1 86 ? 17.77528 -15.55626 15.89628 1.000 40.68151 86 ASN A C 1
ATOM 1304 O O . ASN A 1 86 ? 16.70542 -15.06769 15.51899 1.000 37.58523 86 ASN A O 1
ATOM 1315 N N . THR A 1 87 ? 18.45353 -16.48236 15.21097 1.000 42.50601 87 THR A N 1
ATOM 1316 C CA . THR A 1 87 ? 18.01124 -16.92874 13.89059 1.000 44.02673 87 THR A CA 1
ATOM 1317 C C . THR A 1 87 ? 16.62989 -17.58452 13.92791 1.000 42.66617 87 THR A C 1
ATOM 1318 O O . THR A 1 87 ? 15.82273 -17.38854 13.01784 1.000 40.82923 87 THR A O 1
ATOM 1329 N N . LYS A 1 88 ? 16.33981 -18.36155 14.96550 1.000 41.78966 88 LYS A N 1
ATOM 1330 C CA . LYS A 1 88 ? 15.03164 -18.98024 15.06321 1.000 43.03325 88 LYS A CA 1
ATOM 1331 C C . LYS A 1 88 ? 13.92851 -17.92518 15.13020 1.000 38.80810 88 LYS A C 1
ATOM 1332 O O . LYS A 1 88 ? 12.85855 -18.10433 14.54852 1.000 39.68278 88 LYS A O 1
ATOM 1341 N N . SER A 1 89 ? 14.18698 -16.79745 15.77865 1.000 34.13318 89 SER A N 1
ATOM 1342 C CA . SER A 1 89 ? 13.17119 -15.73031 15.84120 1.000 33.35296 89 SER A CA 1
ATOM 1343 C C . SER A 1 89 ? 12.94921 -15.08280 14.48824 1.000 35.82248 89 SER A C 1
ATOM 1344 O O . SER A 1 89 ? 11.85379 -14.56890 14.20304 1.000 38.44017 89 SER A O 1
ATOM 1352 N N . PHE A 1 90 ? 13.98092 -15.06366 13.65331 1.000 35.09306 90 PHE A N 1
ATOM 1353 C CA . PHE A 1 90 ? 13.81674 -14.56565 12.29610 1.000 39.35015 90 PHE A CA 1
ATOM 1354 C C . PHE A 1 90 ? 13.00531 -15.54621 11.45562 1.000 40.80962 90 PHE A C 1
ATOM 1355 O O . PHE A 1 90 ? 12.11390 -15.13824 10.69084 1.000 38.62379 90 PHE A O 1
ATOM 1372 N N . GLU A 1 91 ? 13.25945 -16.85465 11.64185 1.000 39.02419 91 GLU A N 1
ATOM 1373 C CA . GLU A 1 91 ? 12.49551 -17.88540 10.93929 1.000 39.25141 91 GLU A CA 1
ATOM 1374 C C . GLU A 1 91 ? 11.03424 -17.89483 11.37583 1.000 45.11347 91 GLU A C 1
ATOM 1375 O O . GLU A 1 91 ? 10.15612 -18.27417 10.58766 1.000 49.49934 91 GLU A O 1
ATOM 1387 N N . ASP A 1 92 ? 10.73669 -17.42249 12.58692 1.000 38.76877 92 ASP A N 1
ATOM 1388 C CA . ASP A 1 92 ? 9.35156 -17.36555 13.03258 1.000 44.96988 92 ASP A CA 1
ATOM 1389 C C . ASP A 1 92 ? 8.53168 -16.28893 12.32219 1.000 42.18246 92 ASP A C 1
ATOM 1390 O O . ASP A 1 92 ? 7.29181 -16.35860 12.30220 1.000 40.05178 92 ASP A O 1
ATOM 1399 N N . ILE A 1 93 ? 9.19411 -15.27622 11.77460 1.000 39.83631 93 ILE A N 1
ATOM 1400 C CA . ILE A 1 93 ? 8.47308 -14.09706 11.28819 1.000 39.23787 93 ILE A CA 1
ATOM 1401 C C . ILE A 1 93 ? 7.39665 -14.50969 10.27535 1.000 39.93936 93 ILE A C 1
ATOM 1402 O O . ILE A 1 93 ? 6.24528 -14.07268 10.34548 1.000 39.47727 93 ILE A O 1
ATOM 1418 N N . HIS A 1 94 ? 7.75384 -15.33255 9.30228 1.000 34.67966 94 HIS A N 1
ATOM 1419 C CA . HIS A 1 94 ? 6.77349 -15.66160 8.26297 1.000 42.03438 94 HIS A CA 1
ATOM 1420 C C . HIS A 1 94 ? 5.53750 -16.35070 8.85807 1.000 40.58301 94 HIS A C 1
ATOM 1421 O O . HIS A 1 94 ? 4.43089 -16.16229 8.34927 1.000 35.18480 94 HIS A O 1
ATOM 1435 N N . HIS A 1 95 ? 5.68977 -17.10522 9.96271 1.000 38.19123 95 HIS A N 1
ATOM 1436 C CA . HIS A 1 95 ? 4.51719 -17.73012 10.57254 1.000 40.06796 95 HIS A CA 1
ATOM 1437 C C . HIS A 1 95 ? 3.58265 -16.69315 11.19631 1.000 37.68571 95 HIS A C 1
ATOM 1438 O O . HIS A 1 95 ? 2.36763 -16.85292 11.13776 1.000 35.31234 95 HIS A O 1
ATOM 1452 N N . TYR A 1 96 ? 4.12858 -15.64922 11.81932 1.000 32.71980 96 TYR A N 1
ATOM 1453 C CA . TYR A 1 96 ? 3.28120 -14.60197 12.36747 1.000 32.13862 96 TYR A CA 1
ATOM 1454 C C . TYR A 1 96 ? 2.56397 -13.85655 11.23793 1.000 32.35128 96 TYR A C 1
ATOM 1455 O O . TYR A 1 96 ? 1.36344 -13.58352 11.31873 1.000 35.25555 96 TYR A O 1
ATOM 1473 N N . ARG A 1 97 ? 3.27289 -13.53904 10.16826 1.000 34.41182 97 ARG A N 1
ATOM 1474 C CA . ARG A 1 97 ? 2.64444 -12.82861 9.05846 1.000 36.35152 97 ARG A CA 1
ATOM 1475 C C . ARG A 1 97 ? 1.53868 -13.66960 8.42941 1.000 37.19854 97 ARG A C 1
ATOM 1476 O O . ARG A 1 97 ? 0.46372 -13.16313 8.15173 1.000 34.98162 97 ARG A O 1
ATOM 1497 N N . GLU A 1 98 ? 1.78096 -14.96175 8.21884 1.000 34.12370 98 GLU A N 1
ATOM 1498 C CA . GLU A 1 98 ? 0.74395 -15.83825 7.65254 1.000 41.94540 98 GLU A CA 1
ATOM 1499 C C . GLU A 1 98 ? -0.45560 -15.95650 8.57912 1.000 37.22391 98 GLU A C 1
ATOM 1500 O O . GLU A 1 98 ? -1.58269 -16.04047 8.10658 1.000 36.16169 98 GLU A O 1
ATOM 1512 N N . GLN A 1 99 ? -0.24891 -15.96665 9.90073 1.000 37.86210 99 GLN A N 1
ATOM 1513 C CA . GLN A 1 99 ? -1.40198 -16.09358 10.79311 1.000 38.40470 99 GLN A CA 1
ATOM 1514 C C . GLN A 1 99 ? -2.22404 -14.81747 10.81165 1.000 36.05709 99 GLN A C 1
ATOM 1515 O O . GLN A 1 99 ? -3.45767 -14.87415 10.85837 1.000 38.15630 99 GLN A O 1
ATOM 1529 N N . ILE A 1 100 ? -1.54938 -13.66511 10.81263 1.000 34.17237 100 ILE A N 1
ATOM 1530 C CA . ILE A 1 100 ? -2.23177 -12.37118 10.82249 1.000 37.86937 100 ILE A CA 1
ATOM 1531 C C . ILE A 1 100 ? -3.10297 -12.23001 9.58660 1.000 40.25914 100 ILE A C 1
ATOM 1532 O O . ILE A 1 100 ? -4.27993 -11.84295 9.65936 1.000 41.10961 100 ILE A O 1
ATOM 1548 N N . LYS A 1 101 ? -2.53884 -12.54758 8.42959 1.000 37.20769 101 LYS A N 1
ATOM 1549 C CA . LYS A 1 101 ? -3.33870 -12.51048 7.20644 1.000 37.35439 101 LYS A CA 1
ATOM 1550 C C . LYS A 1 101 ? -4.53993 -13.45238 7.27729 1.000 43.60474 101 LYS A C 1
ATOM 1551 O O . LYS A 1 101 ? -5.63769 -13.10636 6.82121 1.000 42.58732 101 LYS A O 1
ATOM 1570 N N . ARG A 1 102 ? -4.34360 -14.65718 7.81456 1.000 39.17972 102 ARG A N 1
ATOM 1571 C CA . ARG A 1 102 ? -5.43275 -15.63081 7.90938 1.000 44.87392 102 ARG A CA 1
ATOM 1572 C C . ARG A 1 102 ? -6.57303 -15.12000 8.77989 1.000 44.36413 102 ARG A C 1
ATOM 1573 O O . ARG A 1 102 ? -7.74089 -15.12354 8.37111 1.000 45.25959 102 ARG A O 1
ATOM 1594 N N . VAL A 1 103 ? -6.24297 -14.66171 9.97361 1.000 43.34059 103 VAL A N 1
ATOM 1595 C CA . VAL A 1 103 ? -7.23109 -14.24114 10.95670 1.000 45.56920 103 VAL A CA 1
ATOM 1596 C C . VAL A 1 103 ? -7.97930 -13.01343 10.47668 1.000 47.68413 103 VAL A C 1
ATOM 1597 O O . VAL A 1 103 ? -9.16622 -12.84580 10.76284 1.000 52.22820 103 VAL A O 1
ATOM 1610 N N . LYS A 1 104 ? -7.29700 -12.11995 9.76804 1.000 46.75975 104 LYS A N 1
ATOM 1611 C CA . LYS A 1 104 ? -7.93517 -10.90613 9.26242 1.000 46.90716 104 LYS A CA 1
ATOM 1612 C C . LYS A 1 104 ? -8.57398 -11.09126 7.88851 1.000 50.44694 104 LYS A C 1
ATOM 1613 O O . LYS A 1 104 ? -9.30260 -10.19943 7.44775 1.000 49.07010 104 LYS A O 1
ATOM 1632 N N . ASP A 1 105 ? -8.38015 -12.24581 7.24176 1.000 49.11506 105 ASP A N 1
ATOM 1633 C CA . ASP A 1 105 ? -8.84655 -12.48321 5.87862 1.000 52.82337 105 ASP A CA 1
ATOM 1634 C C . ASP A 1 105 ? -8.45304 -11.34587 4.94194 1.000 55.50286 105 ASP A C 1
ATOM 1635 O O . ASP A 1 105 ? -9.27563 -10.81861 4.17069 1.000 56.71178 105 ASP A O 1
ATOM 1644 N N . SER A 1 106 ? -7.17663 -10.98277 4.99357 1.000 49.01416 106 SER A N 1
ATOM 1645 C CA . SER A 1 106 ? -6.65174 -9.88383 4.19742 1.000 50.52802 106 SER A CA 1
ATOM 1646 C C . SER A 1 106 ? -5.19533 -10.13083 3.84455 1.000 47.04506 106 SER A C 1
ATOM 1647 O O . SER A 1 106 ? -4.37856 -10.41276 4.73106 1.000 46.73134 106 SER A O 1
ATOM 1655 N N . GLU A 1 107 ? -4.86941 -10.00240 2.56132 1.000 41.60535 107 GLU A N 1
ATOM 1656 C CA . GLU A 1 107 ? -3.47881 -10.04288 2.11834 1.000 45.53687 107 GLU A CA 1
ATOM 1657 C C . GLU A 1 107 ? -2.74687 -8.71923 2.34316 1.000 45.54541 107 GLU A C 1
ATOM 1658 O O . GLU A 1 107 ? -1.55277 -8.63152 2.03458 1.000 45.44463 107 GLU A O 1
ATOM 1670 N N . ASP A 1 108 ? -3.41453 -7.71609 2.90320 1.000 40.71143 108 ASP A N 1
ATOM 1671 C CA . ASP A 1 108 ? -2.87760 -6.34960 2.99747 1.000 46.32592 108 ASP A CA 1
ATOM 1672 C C . ASP A 1 108 ? -3.10049 -5.78980 4.41091 1.000 47.01585 108 ASP A C 1
ATOM 1673 O O . ASP A 1 108 ? -3.90234 -4.89285 4.63389 1.000 50.28962 108 ASP A O 1
ATOM 1682 N N . VAL A 1 109 ? -2.34725 -6.28755 5.37194 1.000 43.51223 109 VAL A N 1
ATOM 1683 C CA . VAL A 1 109 ? -2.44300 -5.83552 6.75508 1.000 41.15739 109 VAL A CA 1
ATOM 1684 C C . VAL A 1 109 ? -1.23648 -4.95169 7.04244 1.000 38.66110 109 VAL A C 1
ATOM 1685 O O . VAL A 1 109 ? -0.10567 -5.37365 6.76339 1.000 38.81412 109 VAL A O 1
ATOM 1698 N N . PRO A 1 110 ? -1.41576 -3.75785 7.61926 1.000 37.01267 110 PRO A N 1
ATOM 1699 C CA . PRO A 1 110 ? -0.23950 -2.93824 7.98137 1.000 41.07131 110 PRO A CA 1
ATOM 1700 C C . PRO A 1 110 ? 0.72090 -3.68701 8.89882 1.000 34.96579 110 PRO A C 1
ATOM 1701 O O . PRO A 1 110 ? 0.33092 -4.19449 9.94390 1.000 36.89714 110 PRO A O 1
ATOM 1712 N N . MET A 1 111 ? 1.98707 -3.74564 8.48900 1.000 36.42905 111 MET A N 1
ATOM 1713 C CA . MET A 1 111 ? 3.02014 -4.48672 9.18222 1.000 38.20856 111 MET A CA 1
ATOM 1714 C C . MET A 1 111 ? 4.35683 -3.79908 8.95462 1.000 36.19279 111 MET A C 1
ATOM 1715 O O . MET A 1 111 ? 4.58722 -3.21572 7.88648 1.000 35.79443 111 MET A O 1
ATOM 1729 N N . VAL A 1 112 ? 5.21985 -3.85667 9.97515 1.000 34.66733 112 VAL A N 1
ATOM 1730 C CA . VAL A 1 112 ? 6.60054 -3.40699 9.88172 1.000 32.46905 112 VAL A CA 1
ATOM 1731 C C . VAL A 1 112 ? 7.48921 -4.51074 10.46975 1.000 36.85713 112 VAL A C 1
ATOM 1732 O O . VAL A 1 112 ? 7.19531 -5.04828 11.54200 1.000 35.17734 112 VAL A O 1
ATOM 1745 N N . LEU A 1 113 ? 8.57472 -4.84045 9.77185 1.000 31.21147 113 LEU A N 1
ATOM 1746 C CA . LEU A 1 113 ? 9.54226 -5.80224 10.25504 1.000 33.31341 113 LEU A CA 1
ATOM 1747 C C . LEU A 1 113 ? 10.61286 -5.08691 11.07867 1.000 33.23680 113 LEU A C 1
ATOM 1748 O O . LEU A 1 113 ? 11.22046 -4.13555 10.58754 1.000 35.13079 113 LEU A O 1
ATOM 1764 N N . VAL A 1 114 ? 10.86571 -5.55766 12.30536 1.000 31.93297 114 VAL A N 1
ATOM 1765 C CA . VAL A 1 114 ? 11.83405 -4.91893 13.23076 1.000 33.68267 114 VAL A CA 1
ATOM 1766 C C . VAL A 1 114 ? 12.91379 -5.92346 13.59523 1.000 32.48777 114 VAL A C 1
ATOM 1767 O O . VAL A 1 114 ? 12.61300 -6.98965 14.15095 1.000 32.60813 114 VAL A O 1
ATOM 1780 N N . GLY A 1 115 ? 14.14227 -5.59604 13.26660 1.000 31.83796 115 GLY A N 1
ATOM 1781 C CA . GLY A 1 115 ? 15.29238 -6.33472 13.74052 1.000 36.62721 115 GLY A CA 1
ATOM 1782 C C . GLY A 1 115 ? 15.91980 -5.67305 14.96385 1.000 36.32931 115 GLY A C 1
ATOM 1783 O O . GLY A 1 115 ? 16.71078 -4.72053 14.82328 1.000 35.67529 115 GLY A O 1
ATOM 1787 N N . ASN A 1 116 ? 15.63195 -6.21186 16.14841 1.000 33.40979 116 ASN A N 1
ATOM 1788 C CA . ASN A 1 116 ? 16.04977 -5.63703 17.42235 1.000 34.29097 116 ASN A CA 1
ATOM 1789 C C . ASN A 1 116 ? 17.35011 -6.23349 17.96372 1.000 35.24876 116 ASN A C 1
ATOM 1790 O O . ASN A 1 116 ? 17.82112 -7.28513 17.52356 1.000 31.63262 116 ASN A O 1
ATOM 1801 N N . LYS A 1 117 ? 17.88751 -5.54635 19.00190 1.000 33.64573 117 LYS A N 1
ATOM 1802 C CA . LYS A 1 117 ? 19.18074 -5.81039 19.62095 1.000 33.51190 117 LYS A CA 1
ATOM 1803 C C . LYS A 1 117 ? 20.34573 -5.46958 18.70079 1.000 38.68662 117 LYS A C 1
ATOM 1804 O O . LYS A 1 117 ? 21.40089 -6.13191 18.72854 1.000 33.99872 117 LYS A O 1
ATOM 1823 N N . SER A 1 118 ? 20.17609 -4.39009 17.92493 1.000 35.48971 118 SER A N 1
ATOM 1824 C CA . SER A 1 118 ? 21.22003 -3.96678 17.00747 1.000 38.15653 118 SER A CA 1
ATOM 1825 C C . SER A 1 118 ? 22.47373 -3.47299 17.71087 1.000 39.07581 118 SER A C 1
ATOM 1826 O O . SER A 1 118 ? 23.51105 -3.34952 17.06531 1.000 40.45949 118 SER A O 1
ATOM 1834 N N . ASP A 1 119 ? 22.40566 -3.21103 19.00496 1.000 39.51783 119 ASP A N 1
ATOM 1835 C CA . ASP A 1 119 ? 23.59523 -2.88275 19.79492 1.000 43.83559 119 ASP A CA 1
ATOM 1836 C C . ASP A 1 119 ? 24.51918 -4.08004 20.00181 1.000 47.32713 119 ASP A C 1
ATOM 1837 O O . ASP A 1 119 ? 25.66471 -3.89540 20.41373 1.000 40.58356 119 ASP A O 1
ATOM 1846 N N . LEU A 1 120 ? 24.04010 -5.31444 19.76976 1.000 43.24772 120 LEU A N 1
ATOM 1847 C CA . LEU A 1 120 ? 24.86463 -6.47076 20.07673 1.000 41.53107 120 LEU A CA 1
ATOM 1848 C C . LEU A 1 120 ? 25.91506 -6.73336 18.99695 1.000 50.14729 120 LEU A C 1
ATOM 1849 O O . LEU A 1 120 ? 25.66610 -6.53107 17.80565 1.000 60.02625 120 LEU A O 1
ATOM 1865 N N . PRO A 1 121 ? 27.09912 -7.22572 19.38661 1.000 55.21564 121 PRO A N 1
ATOM 1866 C CA . PRO A 1 121 ? 28.07998 -7.65570 18.36812 1.000 56.66904 121 PRO A CA 1
ATOM 1867 C C . PRO A 1 121 ? 27.88050 -9.07839 17.84733 1.000 56.18058 121 PRO A C 1
ATOM 1868 O O . PRO A 1 121 ? 28.40369 -9.39746 16.77332 1.000 64.64007 121 PRO A O 1
ATOM 1879 N N . SER A 1 122 ? 27.12048 -9.92478 18.53822 1.000 64.27460 122 SER A N 1
ATOM 1880 C CA . SER A 1 122 ? 27.03533 -11.35319 18.20826 1.000 67.68167 122 SER A CA 1
ATOM 1881 C C . SER A 1 122 ? 25.91407 -11.62619 17.20016 1.000 61.36186 122 SER A C 1
ATOM 1882 O O . SER A 1 122 ? 25.02098 -12.44459 17.43521 1.000 60.81211 122 SER A O 1
ATOM 1890 N N . ARG A 1 123 ? 26.01023 -10.96967 16.04733 1.000 49.68290 123 ARG A N 1
ATOM 1891 C CA . ARG A 1 123 ? 24.95416 -11.02159 15.03911 1.000 54.12415 123 ARG A CA 1
ATOM 1892 C C . ARG A 1 123 ? 24.94311 -12.33231 14.26163 1.000 51.77496 123 ARG A C 1
ATOM 1893 O O . ARG A 1 123 ? 25.97975 -12.77415 13.78005 1.000 51.38028 123 ARG A O 1
ATOM 1914 N N . THR A 1 124 ? 23.75451 -12.93377 14.10864 1.000 49.97956 124 THR A N 1
ATOM 1915 C CA . THR A 1 124 ? 23.57525 -14.12092 13.27012 1.000 52.82279 124 THR A CA 1
ATOM 1916 C C . THR A 1 124 ? 22.60584 -13.94663 12.09890 1.000 52.87674 124 THR A C 1
ATOM 1917 O O . THR A 1 124 ? 22.60808 -14.79187 11.19469 1.000 53.86645 124 THR A O 1
ATOM 1928 N N . VAL A 1 125 ? 21.78665 -12.89801 12.08194 1.000 42.67369 125 VAL A N 1
ATOM 1929 C CA . VAL A 1 125 ? 20.89530 -12.61105 10.96280 1.000 42.66258 125 VAL A CA 1
ATOM 1930 C C . VAL A 1 125 ? 21.51699 -11.47884 10.14882 1.000 50.33559 125 VAL A C 1
ATOM 1931 O O . VAL A 1 125 ? 21.73774 -10.37592 10.67339 1.000 52.20111 125 VAL A O 1
ATOM 1944 N N . ASP A 1 126 ? 21.78376 -11.74551 8.87328 1.000 51.21857 126 ASP A N 1
ATOM 1945 C CA . ASP A 1 126 ? 22.31226 -10.72703 7.97211 1.000 61.12634 126 ASP A CA 1
ATOM 1946 C C . ASP A 1 126 ? 21.28509 -9.62045 7.73382 1.000 55.88221 126 ASP A C 1
ATOM 1947 O O . ASP A 1 126 ? 20.11669 -9.89646 7.44174 1.000 51.83186 126 ASP A O 1
ATOM 1956 N N . THR A 1 127 ? 21.72992 -8.36306 7.82692 1.000 51.61360 127 THR A N 1
ATOM 1957 C CA . THR A 1 127 ? 20.82469 -7.24081 7.57467 1.000 50.12038 127 THR A CA 1
ATOM 1958 C C . THR A 1 127 ? 20.22872 -7.31286 6.16117 1.000 53.05998 127 THR A C 1
ATOM 1959 O O . THR A 1 127 ? 19.05395 -7.00053 5.95923 1.000 49.09490 127 THR A O 1
ATOM 1970 N N . LYS A 1 128 ? 21.03733 -7.68701 5.16926 1.000 54.91378 128 LYS A N 1
ATOM 1971 C CA . LYS A 1 128 ? 20.55196 -7.78739 3.80201 1.000 57.29653 128 LYS A CA 1
ATOM 1972 C C . LYS A 1 128 ? 19.52481 -8.90153 3.66665 1.000 56.13208 128 LYS A C 1
ATOM 1973 O O . LYS A 1 128 ? 18.64714 -8.83103 2.80709 1.000 50.72519 128 LYS A O 1
ATOM 1980 N N . GLN A 1 129 ? 19.61558 -9.93960 4.49851 1.000 54.01966 129 GLN A N 1
ATOM 1981 C CA . GLN A 1 129 ? 18.61424 -11.00031 4.44319 1.000 54.28158 129 GLN A CA 1
ATOM 1982 C C . GLN A 1 129 ? 17.26701 -10.50807 4.95560 1.000 50.93176 129 GLN A C 1
ATOM 1983 O O . GLN A 1 129 ? 16.21508 -10.82849 4.38548 1.000 45.09829 129 GLN A O 1
ATOM 1997 N N . ALA A 1 130 ? 17.28760 -9.70281 6.01531 1.000 45.59285 130 ALA A N 1
ATOM 1998 C CA . ALA A 1 130 ? 16.06562 -9.10298 6.53426 1.000 43.84036 130 ALA A CA 1
ATOM 1999 C C . ALA A 1 130 ? 15.47892 -8.10746 5.54532 1.000 45.15635 130 ALA A C 1
ATOM 2000 O O . ALA A 1 130 ? 14.25784 -8.02123 5.41509 1.000 41.95606 130 ALA A O 1
ATOM 2007 N N . GLN A 1 131 ? 16.33822 -7.33377 4.86370 1.000 44.28646 131 GLN A N 1
ATOM 2008 C CA . GLN A 1 131 ? 15.86805 -6.33552 3.90262 1.000 49.30726 131 GLN A CA 1
ATOM 2009 C C . GLN A 1 131 ? 15.19116 -6.99620 2.71109 1.000 46.00387 131 GLN A C 1
ATOM 2010 O O . GLN A 1 131 ? 14.16954 -6.50914 2.21774 1.000 44.29662 131 GLN A O 1
ATOM 2024 N N . ASP A 1 132 ? 15.74821 -8.11147 2.25027 1.000 49.21628 132 ASP A N 1
ATOM 2025 C CA . ASP A 1 132 ? 15.15214 -8.85844 1.15279 1.000 53.59863 132 ASP A CA 1
ATOM 2026 C C . ASP A 1 132 ? 13.80290 -9.43338 1.56408 1.000 50.53991 132 ASP A C 1
ATOM 2027 O O . ASP A 1 132 ? 12.83304 -9.33641 0.81179 1.000 52.56216 132 ASP A O 1
ATOM 2036 N N . LEU A 1 133 ? 13.71732 -10.04247 2.75317 1.000 44.19391 133 LEU A N 1
ATOM 2037 C CA . LEU A 1 133 ? 12.42299 -10.55681 3.20615 1.000 44.12530 133 LEU A CA 1
ATOM 2038 C C . LEU A 1 133 ? 11.36828 -9.45357 3.23144 1.000 47.53949 133 LEU A C 1
ATOM 2039 O O . LEU A 1 133 ? 10.25230 -9.62147 2.70420 1.000 41.30299 133 LEU A O 1
ATOM 2055 N N . ALA A 1 134 ? 11.71160 -8.30035 3.82296 1.000 41.11407 134 ALA A N 1
ATOM 2056 C CA . ALA A 1 134 ? 10.73407 -7.22385 3.93769 1.000 37.95317 134 ALA A CA 1
ATOM 2057 C C . ALA A 1 134 ? 10.33419 -6.69923 2.55819 1.000 43.23651 134 ALA A C 1
ATOM 2058 O O . ALA A 1 134 ? 9.19088 -6.27967 2.34519 1.000 40.61328 134 ALA A O 1
ATOM 2065 N N . ARG A 1 135 ? 11.27985 -6.67484 1.62141 1.000 41.93619 135 ARG A N 1
ATOM 2066 C CA . ARG A 1 135 ? 10.95843 -6.26578 0.25737 1.000 48.79655 135 ARG A CA 1
ATOM 2067 C C . ARG A 1 135 ? 9.99898 -7.26120 -0.38349 1.000 48.64401 135 ARG A C 1
ATOM 2068 O O . ARG A 1 135 ? 9.02986 -6.86554 -1.03365 1.000 49.69694 135 ARG A O 1
ATOM 2089 N N . SER A 1 136 ? 10.25119 -8.55611 -0.20192 1.000 49.31808 136 SER A N 1
ATOM 2090 C CA . SER A 1 136 ? 9.34792 -9.56742 -0.74720 1.000 50.19693 136 SER A CA 1
ATOM 2091 C C . SER A 1 136 ? 7.95107 -9.46192 -0.14431 1.000 48.97099 136 SER A C 1
ATOM 2092 O O . SER A 1 136 ? 6.96042 -9.85241 -0.78810 1.000 47.75686 136 SER A O 1
ATOM 2100 N N . TYR A 1 137 ? 7.83839 -8.92318 1.06588 1.000 41.21615 137 TYR A N 1
ATOM 2101 C CA . TYR A 1 137 ? 6.53859 -8.67980 1.67244 1.000 42.08524 137 TYR A CA 1
ATOM 2102 C C . TYR A 1 137 ? 5.96004 -7.32890 1.28905 1.000 44.13883 137 TYR A C 1
ATOM 2103 O O . TYR A 1 137 ? 4.75730 -7.09700 1.50185 1.000 44.75103 137 TYR A O 1
ATOM 2121 N N . GLY A 1 138 ? 6.78940 -6.41791 0.77855 1.000 43.91465 138 GLY A N 1
ATOM 2122 C CA . GLY A 1 138 ? 6.32231 -5.06286 0.56401 1.000 41.26304 138 GLY A CA 1
ATOM 2123 C C . GLY A 1 138 ? 6.17698 -4.22531 1.82045 1.000 49.22322 138 GLY A C 1
ATOM 2124 O O . GLY A 1 138 ? 5.37050 -3.28551 1.82348 1.000 45.05229 138 GLY A O 1
ATOM 2128 N N . ILE A 1 139 ? 6.94854 -4.50266 2.87203 1.000 41.24744 139 ILE A N 1
ATOM 2129 C CA . ILE A 1 139 ? 6.80879 -3.75621 4.11871 1.000 43.68484 139 ILE A CA 1
ATOM 2130 C C . ILE A 1 139 ? 8.15033 -3.14271 4.49085 1.000 41.00444 139 ILE A C 1
ATOM 2131 O O . ILE A 1 139 ? 9.22788 -3.62106 4.08753 1.000 41.49391 139 ILE A O 1
ATOM 2147 N N . PRO A 1 140 ? 8.12315 -2.10750 5.31661 1.000 41.26765 140 PRO A N 1
ATOM 2148 C CA . PRO A 1 140 ? 9.37792 -1.54494 5.84250 1.000 45.22081 140 PRO A CA 1
ATOM 2149 C C . PRO A 1 140 ? 10.09464 -2.45631 6.82819 1.000 40.93103 140 PRO A C 1
ATOM 2150 O O . PRO A 1 140 ? 9.47423 -3.24919 7.54690 1.000 37.34090 140 PRO A O 1
ATOM 2161 N N . PHE A 1 141 ? 11.42049 -2.30478 6.85768 1.000 37.26130 141 PHE A N 1
ATOM 2162 C CA . PHE A 1 141 ? 12.30613 -2.98498 7.78586 1.000 37.96206 141 PHE A CA 1
ATOM 2163 C C . PHE A 1 141 ? 13.10645 -1.93857 8.53165 1.000 39.11079 141 PHE A C 1
ATOM 2164 O O . PHE A 1 141 ? 13.65625 -1.02988 7.91674 1.000 39.07436 141 PHE A O 1
ATOM 2181 N N . ILE A 1 142 ? 13.13864 -2.04739 9.84371 1.000 34.50551 142 ILE A N 1
ATOM 2182 C CA . ILE A 1 142 ? 13.85877 -1.08434 10.67742 1.000 40.75353 142 ILE A CA 1
ATOM 2183 C C . ILE A 1 142 ? 14.66550 -1.86088 11.71279 1.000 40.42219 142 ILE A C 1
ATOM 2184 O O . ILE A 1 142 ? 14.13524 -2.74729 12.39146 1.000 35.46269 142 ILE A O 1
ATOM 2200 N N . GLU A 1 143 ? 15.93487 -1.52915 11.84021 1.000 42.14536 143 GLU A N 1
ATOM 2201 C CA . GLU A 1 143 ? 16.78053 -2.09325 12.88465 1.000 46.62246 143 GLU A CA 1
ATOM 2202 C C . GLU A 1 143 ? 16.69749 -1.20059 14.11604 1.000 42.08253 143 GLU A C 1
ATOM 2203 O O . GLU A 1 143 ? 16.85225 0.02285 14.02428 1.000 36.54029 143 GLU A O 1
ATOM 2215 N N . THR A 1 144 ? 16.43614 -1.81384 15.25615 1.000 35.81223 144 THR A N 1
ATOM 2216 C CA . THR A 1 144 ? 16.22679 -1.10226 16.51235 1.000 36.24704 144 THR A CA 1
ATOM 2217 C C . THR A 1 144 ? 17.14736 -1.63220 17.61222 1.000 39.28041 144 THR A C 1
ATOM 2218 O O . THR A 1 144 ? 17.73983 -2.71780 17.50723 1.000 34.96335 144 THR A O 1
ATOM 2229 N N . SER A 1 145 ? 17.27727 -0.83601 18.67452 1.000 34.57268 145 SER A N 1
ATOM 2230 C CA . SER A 1 145 ? 17.85970 -1.32894 19.93167 1.000 35.07825 145 SER A CA 1
ATOM 2231 C C . SER A 1 145 ? 17.06534 -0.69223 21.05468 1.000 36.46695 145 SER A C 1
ATOM 2232 O O . SER A 1 145 ? 17.10950 0.53416 21.21414 1.000 36.70767 145 SER A O 1
ATOM 2240 N N . ALA A 1 146 ? 16.33445 -1.50016 21.82445 1.000 34.80826 146 ALA A N 1
ATOM 2241 C CA . ALA A 1 146 ? 15.69098 -0.92071 22.99526 1.000 34.09399 146 ALA A CA 1
ATOM 2242 C C . ALA A 1 146 ? 16.72228 -0.44670 24.01081 1.000 35.66946 146 ALA A C 1
ATOM 2243 O O . ALA A 1 146 ? 16.44496 0.50154 24.76547 1.000 35.60256 146 ALA A O 1
ATOM 2250 N N . LYS A 1 147 ? 17.93258 -1.04461 23.98343 1.000 35.39561 147 LYS A N 1
ATOM 2251 C CA . LYS A 1 147 ? 18.97530 -0.70610 24.94484 1.000 33.00673 147 LYS A CA 1
ATOM 2252 C C . LYS A 1 147 ? 19.55182 0.69398 24.68988 1.000 36.88823 147 LYS A C 1
ATOM 2253 O O . LYS A 1 147 ? 19.78124 1.45606 25.62536 1.000 35.82636 147 LYS A O 1
ATOM 2272 N N . THR A 1 148 ? 19.84889 1.03566 23.44246 1.000 37.90148 148 THR A N 1
ATOM 2273 C CA . THR A 1 148 ? 20.30614 2.38311 23.12847 1.000 40.75996 148 THR A CA 1
ATOM 2274 C C . THR A 1 148 ? 19.15352 3.28827 22.69076 1.000 42.15313 148 THR A C 1
ATOM 2275 O O . THR A 1 148 ? 19.34085 4.51172 22.63794 1.000 35.44717 148 THR A O 1
ATOM 2286 N N . ARG A 1 149 ? 17.99397 2.70453 22.37270 1.000 35.92862 149 ARG A N 1
ATOM 2287 C CA . ARG A 1 149 ? 16.77362 3.35817 21.92294 1.000 41.37449 149 ARG A CA 1
ATOM 2288 C C . ARG A 1 149 ? 16.87126 3.72860 20.44503 1.000 39.03838 149 ARG A C 1
ATOM 2289 O O . ARG A 1 149 ? 15.96362 4.38014 19.90505 1.000 42.87947 149 ARG A O 1
ATOM 2310 N N . GLN A 1 150 ? 17.92639 3.29750 19.76632 1.000 38.46059 150 GLN A N 1
ATOM 2311 C CA . GLN A 1 150 ? 18.03680 3.53671 18.33971 1.000 47.82444 150 GLN A CA 1
ATOM 2312 C C . GLN A 1 150 ? 16.82886 2.97290 17.62608 1.000 39.54707 150 GLN A C 1
ATOM 2313 O O . GLN A 1 150 ? 16.49764 1.80827 17.82092 1.000 36.95206 150 GLN A O 1
ATOM 2327 N N . GLY A 1 151 ? 16.20285 3.78587 16.77281 1.000 40.43984 151 GLY A N 1
ATOM 2328 C CA . GLY A 1 151 ? 15.13625 3.30395 15.91516 1.000 44.59153 151 GLY A CA 1
ATOM 2329 C C . GLY A 1 151 ? 13.82091 2.98149 16.58029 1.000 36.40053 151 GLY A C 1
ATOM 2330 O O . GLY A 1 151 ? 12.89841 2.52699 15.88806 1.000 41.87512 151 GLY A O 1
ATOM 2334 N N . VAL A 1 152 ? 13.66040 3.25035 17.87805 1.000 37.06647 152 VAL A N 1
ATOM 2335 C CA . VAL A 1 152 ? 12.39167 2.90947 18.52608 1.000 38.80118 152 VAL A CA 1
ATOM 2336 C C . VAL A 1 152 ? 11.26398 3.77312 17.96621 1.000 38.37550 152 VAL A C 1
ATOM 2337 O O . VAL A 1 152 ? 10.22516 3.26531 17.53167 1.000 39.42311 152 VAL A O 1
ATOM 2350 N N . ASP A 1 153 ? 11.43890 5.08870 17.98814 1.000 38.65688 153 ASP A N 1
ATOM 2351 C CA . ASP A 1 153 ? 10.39637 5.96065 17.43267 1.000 41.00900 153 ASP A CA 1
ATOM 2352 C C . ASP A 1 153 ? 10.10438 5.57970 15.98324 1.000 39.04524 153 ASP A C 1
ATOM 2353 O O . ASP A 1 153 ? 8.95570 5.51294 15.56820 1.000 41.23771 153 ASP A O 1
ATOM 2362 N N . ASP A 1 154 ? 11.15383 5.37122 15.18393 1.000 43.90309 154 ASP A N 1
ATOM 2363 C CA . ASP A 1 154 ? 10.98404 5.13570 13.75568 1.000 42.79311 154 ASP A CA 1
ATOM 2364 C C . ASP A 1 154 ? 10.12551 3.90458 13.50749 1.000 41.03613 154 ASP A C 1
ATOM 2365 O O . ASP A 1 154 ? 9.22024 3.92370 12.66451 1.000 41.73532 154 ASP A O 1
ATOM 2374 N N . ALA A 1 155 ? 10.37130 2.83605 14.24877 1.000 38.11144 155 ALA A N 1
ATOM 2375 C CA . ALA A 1 155 ? 9.61983 1.59240 14.04374 1.000 39.64444 155 ALA A CA 1
ATOM 2376 C C . ALA A 1 155 ? 8.12892 1.80034 14.30800 1.000 40.99505 155 ALA A C 1
ATOM 2377 O O . ALA A 1 155 ? 7.27393 1.41383 13.49646 1.000 37.97550 155 ALA A O 1
ATOM 2384 N N . PHE A 1 156 ? 7.79159 2.36956 15.46734 1.000 33.66413 156 PHE A N 1
ATOM 2385 C CA . PHE A 1 156 ? 6.38163 2.50668 15.80667 1.000 34.09214 156 PHE A CA 1
ATOM 2386 C C . PHE A 1 156 ? 5.72614 3.56657 14.91692 1.000 37.98807 156 PHE A C 1
ATOM 2387 O O . PHE A 1 156 ? 4.57892 3.41330 14.50593 1.000 37.14041 156 PHE A O 1
ATOM 2404 N N . TYR A 1 157 ? 6.44538 4.65885 14.61142 1.000 31.35551 157 TYR A N 1
ATOM 2405 C CA . TYR A 1 157 ? 5.83201 5.73729 13.82936 1.000 37.11069 157 TYR A CA 1
ATOM 2406 C C . TYR A 1 157 ? 5.65590 5.30429 12.36583 1.000 40.82237 157 TYR A C 1
ATOM 2407 O O . TYR A 1 157 ? 4.66376 5.67560 11.71363 1.000 38.13745 157 TYR A O 1
ATOM 2425 N N . THR A 1 158 ? 6.60526 4.51221 11.84571 1.000 37.73809 158 THR A N 1
ATOM 2426 C CA . THR A 1 158 ? 6.46573 3.95949 10.51767 1.000 35.78913 158 THR A CA 1
ATOM 2427 C C . THR A 1 158 ? 5.24607 3.04919 10.44425 1.000 37.95667 158 THR A C 1
ATOM 2428 O O . THR A 1 158 ? 4.51222 3.07623 9.45507 1.000 40.59624 158 THR A O 1
ATOM 2439 N N . LEU A 1 159 ? 4.98304 2.27177 11.50336 1.000 35.74450 159 LEU A N 1
ATOM 2440 C CA . LEU A 1 159 ? 3.76167 1.46204 11.51542 1.000 40.18959 159 LEU A CA 1
ATOM 2441 C C . LEU A 1 159 ? 2.52078 2.35593 11.48392 1.000 41.29616 159 LEU A C 1
ATOM 2442 O O . LEU A 1 159 ? 1.56822 2.09701 10.74148 1.000 36.57868 159 LEU A O 1
ATOM 2458 N N . VAL A 1 160 ? 2.53967 3.44933 12.23995 1.000 38.22884 160 VAL A N 1
ATOM 2459 C CA . VAL A 1 160 ? 1.38284 4.33432 12.25299 1.000 40.29584 160 VAL A CA 1
ATOM 2460 C C . VAL A 1 160 ? 1.13881 4.89784 10.86116 1.000 41.22981 160 VAL A C 1
ATOM 2461 O O . VAL A 1 160 ? -0.00557 4.95064 10.38974 1.000 45.97136 160 VAL A O 1
ATOM 2474 N N . ARG A 1 161 ? 2.20889 5.32384 10.17974 1.000 41.86094 161 ARG A N 1
ATOM 2475 C CA . ARG A 1 161 ? 2.07640 5.84992 8.82540 1.000 44.08118 161 ARG A CA 1
ATOM 2476 C C . ARG A 1 161 ? 1.51211 4.80967 7.87878 1.000 47.45406 161 ARG A C 1
ATOM 2477 O O . ARG A 1 161 ? 0.70900 5.13821 6.98832 1.000 45.37834 161 ARG A O 1
ATOM 2498 N N . GLU A 1 162 ? 1.94664 3.55831 8.02991 1.000 41.02325 162 GLU A N 1
ATOM 2499 C CA . GLU A 1 162 ? 1.40798 2.46745 7.20757 1.000 45.11479 162 GLU A CA 1
ATOM 2500 C C . GLU A 1 162 ? -0.08755 2.27072 7.44124 1.000 43.47870 162 GLU A C 1
ATOM 2501 O O . GLU A 1 162 ? -0.85261 2.04002 6.49753 1.000 44.60614 162 GLU A O 1
ATOM 2513 N N . ILE A 1 163 ? -0.51876 2.33359 8.69790 1.000 41.21435 163 ILE A N 1
ATOM 2514 C CA . ILE A 1 163 ? -1.94138 2.21352 9.00528 1.000 43.28255 163 ILE A CA 1
ATOM 2515 C C . ILE A 1 163 ? -2.70217 3.37581 8.38462 1.000 46.92635 163 ILE A C 1
ATOM 2516 O O . ILE A 1 163 ? -3.74251 3.19642 7.74527 1.000 43.03563 163 ILE A O 1
ATOM 2532 N N A ARG A 1 164 ? -2.18962 4.58964 8.58247 0.593 48.48109 164 ARG A N 1
ATOM 2533 N N B ARG A 1 164 ? -2.20704 4.59830 8.57492 0.407 48.41866 164 ARG A N 1
ATOM 2534 C CA A ARG A 1 164 ? -2.81778 5.79053 8.04188 0.593 50.80393 164 ARG A CA 1
ATOM 2535 C CA B ARG A 1 164 ? -2.93068 5.73714 8.02206 0.407 50.86201 164 ARG A CA 1
ATOM 2536 C C A ARG A 1 164 ? -3.03548 5.65637 6.53976 0.593 53.43238 164 ARG A C 1
ATOM 2537 C C B ARG A 1 164 ? -3.09101 5.59042 6.51416 0.407 53.47840 164 ARG A C 1
ATOM 2538 O O A ARG A 1 164 ? -4.10129 6.01602 6.02339 0.593 56.28236 164 ARG A O 1
ATOM 2539 O O B ARG A 1 164 ? -4.15433 5.90060 5.96004 0.407 56.35413 164 ARG A O 1
ATOM 2580 N N . LYS A 1 165 ? -2.05801 5.08343 5.83240 1.000 49.01070 165 LYS A N 1
ATOM 2581 C CA . LYS A 1 165 ? -2.16826 4.92605 4.38660 1.000 54.21624 165 LYS A CA 1
ATOM 2582 C C . LYS A 1 165 ? -3.19147 3.85163 4.02938 1.000 56.92670 165 LYS A C 1
ATOM 2583 O O . LYS A 1 165 ? -3.97441 4.00820 3.08076 1.000 57.92183 165 LYS A O 1
ATOM 2602 N N . HIS A 1 166 ? -3.20288 2.75458 4.78140 1.000 50.11231 166 HIS A N 1
ATOM 2603 C CA . HIS A 1 166 ? -4.20206 1.70187 4.57963 1.000 53.42022 166 HIS A CA 1
ATOM 2604 C C . HIS A 1 166 ? -5.61768 2.23811 4.78631 1.000 59.17963 166 HIS A C 1
ATOM 2605 O O . HIS A 1 166 ? -6.52984 1.96342 3.98737 1.000 53.73100 166 HIS A O 1
ATOM 2619 N N . LYS A 1 167 ? -5.81739 3.01419 5.84974 1.000 53.40858 167 LYS A N 1
ATOM 2620 C CA . LYS A 1 167 ? -7.12500 3.61855 6.10497 1.000 63.66017 167 LYS A CA 1
ATOM 2621 C C . LYS A 1 167 ? -7.53798 4.54425 4.96248 1.000 67.74745 167 LYS A C 1
ATOM 2622 O O . LYS A 1 167 ? -8.68283 4.49958 4.49168 1.000 68.21488 167 LYS A O 1
ATOM 2641 N N . GLU A 1 168 ? -6.61480 5.40522 4.50475 1.000 67.04254 168 GLU A N 1
ATOM 2642 C CA . GLU A 1 168 ? -6.89455 6.24266 3.34389 1.000 74.29287 168 GLU A CA 1
ATOM 2643 C C . GLU A 1 168 ? -7.09316 5.40610 2.03925 1.000 80.10377 168 GLU A C 1
ATOM 2644 O O . GLU A 1 168 ? -7.20003 5.96935 0.95449 1.000 84.13923 168 GLU A O 1
ATOM 2650 N N . LYS A 1 169 ? -7.16765 4.08748 2.20512 1.000 86.49543 169 LYS A N 1
ATOM 2651 C CA . LYS A 1 169 ? -7.33066 3.10548 1.12865 1.000 77.37533 169 LYS A CA 1
ATOM 2652 C C . LYS A 1 169 ? -6.06232 2.96109 0.31071 1.000 81.27439 169 LYS A C 1
ATOM 2653 O O . LYS A 1 169 ? -5.61337 1.83918 0.05729 1.000 85.15052 169 LYS A O 1
ATOM 2659 N N . ASP B 2 5 ? -6.69544 -25.67342 38.60832 1.000 73.80149 683 ASP B N 1
ATOM 2660 C CA . ASP B 2 5 ? -7.11522 -24.83575 37.48418 1.000 74.24109 683 ASP B CA 1
ATOM 2661 C C . ASP B 2 5 ? -6.33041 -23.51497 37.50198 1.000 70.05171 683 ASP B C 1
ATOM 2662 O O . ASP B 2 5 ? -5.72767 -23.14636 38.51017 1.000 67.46101 683 ASP B O 1
ATOM 2668 N N . THR B 2 6 ? -6.33687 -22.81293 36.37161 1.000 71.38661 684 THR B N 1
ATOM 2669 C CA . THR B 2 6 ? -5.62171 -21.55294 36.22727 1.000 62.47104 684 THR B CA 1
ATOM 2670 C C . THR B 2 6 ? -6.43307 -20.61885 35.34645 1.000 60.16465 684 THR B C 1
ATOM 2671 O O . THR B 2 6 ? -7.32729 -21.04268 34.62281 1.000 54.89059 684 THR B O 1
ATOM 2682 N N . CYS B 2 7 ? -6.09962 -19.33193 35.40391 1.000 57.99154 685 CYS B N 1
ATOM 2683 C CA . CYS B 2 7 ? -6.69958 -18.36438 34.49922 1.000 49.31395 685 CYS B CA 1
ATOM 2684 C C . CYS B 2 7 ? -5.86000 -17.09470 34.51984 1.000 49.74002 685 CYS B C 1
ATOM 2685 O O . CYS B 2 7 ? -5.06582 -16.87291 35.43261 1.000 52.31422 685 CYS B O 1
ATOM 2693 N N . ILE B 2 8 ? -6.02816 -16.29578 33.49841 1.000 45.12346 686 ILE B N 1
ATOM 2694 C CA . ILE B 2 8 ? -5.30180 -15.04506 33.32745 1.000 44.28349 686 ILE B CA 1
ATOM 2695 C C . ILE B 2 8 ? -6.13292 -13.92704 33.92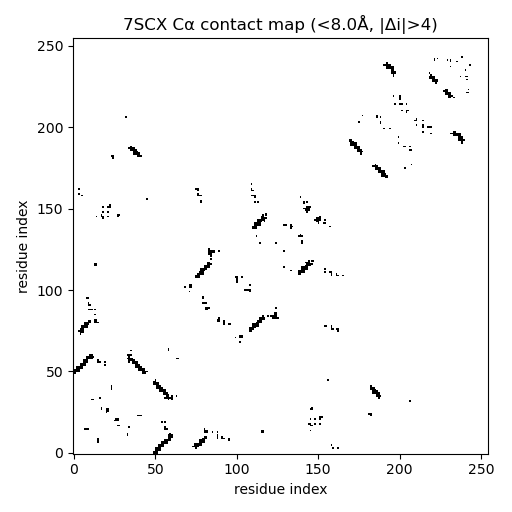410 1.000 46.76275 686 ILE B C 1
ATOM 2696 O O . ILE B 2 8 ? -7.36015 -13.92426 33.80075 1.000 43.01695 686 ILE B O 1
ATOM 2712 N N . ILE B 2 9 ? -5.47252 -12.99614 34.62308 1.000 42.57072 687 ILE B N 1
ATOM 2713 C CA . ILE B 2 9 ? -6.14214 -11.82402 35.18026 1.000 41.68214 687 ILE B CA 1
ATOM 2714 C C . ILE B 2 9 ? -5.32143 -10.61020 34.79503 1.000 40.53703 687 ILE B C 1
ATOM 2715 O O . ILE B 2 9 ? -4.08612 -10.67850 34.74199 1.000 35.62897 687 ILE B O 1
ATOM 2731 N N . ARG B 2 10 ? -6.01156 -9.50606 34.51345 1.000 38.19942 688 ARG B N 1
ATOM 2732 C CA . ARG B 2 10 ? -5.37413 -8.25303 34.12830 1.000 35.03900 688 ARG B CA 1
ATOM 2733 C C . ARG B 2 10 ? -5.26269 -7.37194 35.36595 1.000 40.32711 688 ARG B C 1
ATOM 2734 O O . ARG B 2 10 ? -6.26933 -7.15954 36.06359 1.000 40.41256 688 ARG B O 1
ATOM 2755 N N . ILE B 2 11 ? -4.04651 -6.88524 35.63472 1.000 36.13953 689 ILE B N 1
ATOM 2756 C CA . ILE B 2 11 ? -3.73409 -6.07504 36.81334 1.000 40.01628 689 ILE B CA 1
ATOM 2757 C C . ILE B 2 11 ? -3.37335 -4.66620 36.35880 1.000 39.25397 689 ILE B C 1
ATOM 2758 O O . ILE B 2 11 ? -2.43076 -4.47238 35.56647 1.000 35.13091 689 ILE B O 1
ATOM 2774 N N . SER B 2 12 ? -4.08674 -3.67422 36.88187 1.000 37.77739 690 SER B N 1
ATOM 2775 C CA . SER B 2 12 ? -3.72005 -2.29517 36.63300 1.000 43.70530 690 SER B CA 1
ATOM 2776 C C . SER B 2 12 ? -3.30588 -1.63298 37.94450 1.000 42.77851 690 SER B C 1
ATOM 2777 O O . SER B 2 12 ? -3.75272 -2.01345 39.02167 1.000 42.32082 690 SER B O 1
ATOM 2785 N N . VAL B 2 13 ? -2.47139 -0.60589 37.83521 1.000 43.43979 691 VAL B N 1
ATOM 2786 C CA . VAL B 2 13 ? -2.11052 0.22479 38.98378 1.000 49.70590 691 VAL B CA 1
ATOM 2787 C C . VAL B 2 13 ? -2.67061 1.63247 38.73393 1.000 53.08571 691 VAL B C 1
ATOM 2788 O O . VAL B 2 13 ? -3.09827 1.97462 37.62994 1.000 46.91241 691 VAL B O 1
ATOM 2801 N N . GLU B 2 14 ? -2.63431 2.46944 39.76070 1.000 51.41838 692 GLU B N 1
ATOM 2802 C CA . GLU B 2 14 ? -3.18296 3.79325 39.53284 1.000 55.08076 692 GLU B CA 1
ATOM 2803 C C . GLU B 2 14 ? -2.14535 4.80166 39.05307 1.000 55.37114 692 GLU B C 1
ATOM 2804 O O . GLU B 2 14 ? -2.51419 5.90905 38.67567 1.000 62.46775 692 GLU B O 1
ATOM 2810 N N . ASP B 2 15 ? -0.87455 4.44143 39.02612 1.000 65.40735 693 ASP B N 1
ATOM 2811 C CA . ASP B 2 15 ? 0.13728 5.28976 38.41131 1.000 63.44942 693 ASP B CA 1
ATOM 2812 C C . ASP B 2 15 ? -0.25590 5.57365 36.96890 1.000 78.42787 693 ASP B C 1
ATOM 2813 O O . ASP B 2 15 ? -0.42584 4.65264 36.15744 1.000 64.65407 693 ASP B O 1
ATOM 2819 N N . ASN B 2 16 ? -0.41239 6.85759 36.65420 1.000 71.51063 694 ASN B N 1
ATOM 2820 C CA . ASN B 2 16 ? -0.73836 7.30652 35.30145 1.000 72.81069 694 ASN B CA 1
ATOM 2821 C C . ASN B 2 16 ? 0.54119 7.28259 34.45214 1.000 72.88518 694 ASN B C 1
ATOM 2822 O O . ASN B 2 16 ? 1.08811 8.31407 34.05251 1.000 75.27202 694 ASN B O 1
ATOM 2833 N N . ASN B 2 17 ? 1.03192 6.06054 34.19523 1.000 55.73186 695 ASN B N 1
ATOM 2834 C CA . ASN B 2 17 ? 2.34139 5.85461 33.58892 1.000 45.20685 695 ASN B CA 1
ATOM 2835 C C . ASN B 2 17 ? 2.23964 5.33732 32.15239 1.000 45.50493 695 ASN B C 1
ATOM 2836 O O . ASN B 2 17 ? 3.23634 4.87255 31.59109 1.000 44.47891 695 ASN B O 1
ATOM 2847 N N . GLY B 2 18 ? 1.06027 5.36919 31.55937 1.000 40.06269 696 GLY B N 1
ATOM 2848 C CA . GLY B 2 18 ? 0.87229 4.86049 30.22800 1.000 40.53928 696 GLY B CA 1
ATOM 2849 C C . GLY B 2 18 ? 0.58383 3.37113 30.13920 1.000 39.54363 696 GLY B C 1
ATOM 2850 O O . GLY B 2 18 ? 0.17557 2.89194 29.05210 1.000 41.61406 696 GLY B O 1
ATOM 2854 N N . ASN B 2 19 ? 0.74273 2.62757 31.22141 1.000 38.56779 697 ASN B N 1
ATOM 2855 C CA . ASN B 2 19 ? 0.32223 1.23426 31.22125 1.000 36.36258 697 ASN B CA 1
ATOM 2856 C C . ASN B 2 19 ? -1.16205 1.14600 31.51680 1.000 41.11318 697 ASN B C 1
ATOM 2857 O O . ASN B 2 19 ? -1.64534 1.78671 32.45203 1.000 40.77456 697 ASN B O 1
ATOM 2868 N N . MET B 2 20 ? -1.88554 0.33357 30.73640 1.000 38.13798 698 MET B N 1
ATOM 2869 C CA . MET B 2 20 ? -3.32200 0.12968 30.93543 1.000 37.57691 698 MET B CA 1
ATOM 2870 C C . MET B 2 20 ? -3.51564 -1.06486 31.86449 1.000 36.06896 698 MET B C 1
ATOM 2871 O O . MET B 2 20 ? -4.28569 -1.00050 32.80483 1.000 37.36928 698 MET B O 1
ATOM 2885 N N . TYR B 2 21 ? -2.81447 -2.17430 31.60415 1.000 35.92420 699 TYR B N 1
ATOM 2886 C CA . TYR B 2 21 ? -2.81771 -3.32623 32.48898 1.000 34.22982 699 TYR B CA 1
ATOM 2887 C C . TYR B 2 21 ? -1.63767 -4.21895 32.12600 1.000 32.37640 699 TYR B C 1
ATOM 2888 O O . TYR B 2 21 ? -1.01228 -4.05901 31.07986 1.000 33.19505 699 TYR B O 1
ATOM 2906 N N . LYS B 2 22 ? -1.31182 -5.11732 33.03759 1.000 32.03909 700 LYS B N 1
ATOM 2907 C CA . LYS B 2 22 ? -0.32522 -6.17818 32.81532 1.000 33.29969 700 LYS B CA 1
ATOM 2908 C C . LYS B 2 22 ? -0.94821 -7.48085 33.29415 1.000 31.43903 700 LYS B C 1
ATOM 2909 O O . LYS B 2 22 ? -1.52095 -7.51252 34.37794 1.000 35.72006 700 LYS B O 1
ATOM 2928 N N . SER B 2 23 ? -0.87935 -8.54866 32.49571 1.000 31.71532 701 SER B N 1
ATOM 2929 C CA . SER B 2 23 ? -1.53286 -9.78489 32.88009 1.000 31.00168 701 SER B CA 1
ATOM 2930 C C . SER B 2 23 ? -0.61784 -10.71188 33.66255 1.000 35.62169 701 SER B C 1
ATOM 2931 O O . SER B 2 23 ? 0.59110 -10.78962 33.38973 1.000 35.15049 701 SER B O 1
ATOM 2939 N N . ILE B 2 24 ? -1.21237 -11.42153 34.63998 1.000 37.24893 702 ILE B N 1
ATOM 2940 C CA . ILE B 2 24 ? -0.52072 -12.42654 35.44137 1.000 37.72284 702 ILE B CA 1
ATOM 2941 C C . ILE B 2 24 ? -1.40374 -13.67006 35.53835 1.000 39.60535 702 ILE B C 1
ATOM 2942 O O . ILE B 2 24 ? -2.60782 -13.61974 35.29505 1.000 37.66803 702 ILE B O 1
ATOM 2958 N N . MET B 2 25 ? -0.79500 -14.78647 35.94026 1.000 38.19515 703 MET B N 1
ATOM 2959 C CA . MET B 2 25 ? -1.50252 -16.05500 36.10685 1.000 45.10957 703 MET B CA 1
ATOM 2960 C C . MET B 2 25 ? -2.12176 -16.09993 37.49585 1.000 45.96243 703 MET B C 1
ATOM 2961 O O . MET B 2 25 ? -1.49689 -15.70097 38.48559 1.000 45.86140 703 MET B O 1
ATOM 2975 N N . LEU B 2 26 ? -3.34832 -16.58907 37.56449 1.000 49.39710 704 LEU B N 1
ATOM 2976 C CA . LEU B 2 26 ? -4.04041 -16.85417 38.82170 1.000 51.60994 704 LEU B CA 1
ATOM 2977 C C . LEU B 2 26 ? -4.40305 -18.33064 38.86615 1.000 55.95994 704 LEU B C 1
ATOM 2978 O O . LEU B 2 26 ? -4.87504 -18.88551 37.86095 1.000 55.17842 704 LEU B O 1
ATOM 2994 N N . THR B 2 27 ? -4.19090 -18.95437 40.03187 1.000 57.70449 705 THR B N 1
ATOM 2995 C CA . THR B 2 27 ? -4.49207 -20.37071 40.23880 1.000 62.54767 705 THR B CA 1
ATOM 2996 C C . THR B 2 27 ? -5.55796 -20.54575 41.31167 1.000 59.46442 705 THR B C 1
ATOM 2997 O O . THR B 2 27 ? -5.80361 -19.64410 42.11779 1.000 55.60199 705 THR B O 1
ATOM 3008 N N . SER B 2 28 ? -6.17001 -21.74695 41.31741 1.000 62.79245 706 SER B N 1
ATOM 3009 C CA . SER B 2 28 ? -7.29938 -22.03523 42.19284 1.000 65.80177 706 SER B CA 1
ATOM 3010 C C . SER B 2 28 ? -6.91115 -22.12874 43.66115 1.000 69.56331 706 SER B C 1
ATOM 3011 O O . SER B 2 28 ? -7.79465 -22.04200 44.52564 1.000 72.37880 706 SER B O 1
ATOM 3019 N N . GLN B 2 29 ? -5.63327 -22.33202 43.96530 1.000 66.21554 707 GLN B N 1
ATOM 3020 C CA . GLN B 2 29 ? -5.16815 -22.37195 45.34183 1.000 69.36142 707 GLN B CA 1
ATOM 3021 C C . GLN B 2 29 ? -4.52811 -21.06536 45.78933 1.000 65.74138 707 GLN B C 1
ATOM 3022 O O . GLN B 2 29 ? -4.17096 -20.93800 46.96071 1.000 64.90807 707 GLN B O 1
ATOM 3036 N N . ASP B 2 30 ? -4.39741 -20.08252 44.90020 1.000 64.42453 708 ASP B N 1
ATOM 3037 C CA . ASP B 2 30 ? -3.83679 -18.79347 45.29189 1.000 57.56388 708 ASP B CA 1
ATOM 3038 C C . ASP B 2 30 ? -4.74031 -18.10505 46.30250 1.000 62.19728 708 ASP B C 1
ATOM 3039 O O . ASP B 2 30 ? -5.95071 -17.95209 46.08931 1.000 61.69500 708 ASP B O 1
ATOM 3048 N N . LYS B 2 31 ? -4.15472 -17.72201 47.42423 1.000 58.50437 709 LYS B N 1
ATOM 3049 C CA . LYS B 2 31 ? -4.78952 -16.83985 48.38280 1.000 56.68226 709 LYS B CA 1
ATOM 3050 C C . LYS B 2 31 ? -4.29278 -15.42004 48.14538 1.000 56.70220 709 LYS B C 1
ATOM 3051 O O . LYS B 2 31 ? -3.25447 -15.19047 47.51457 1.000 52.81285 709 LYS B O 1
ATOM 3070 N N . THR B 2 32 ? -5.04619 -14.46944 48.66564 1.000 52.47818 710 THR B N 1
ATOM 3071 C CA . THR B 2 32 ? -4.83684 -13.08251 48.27959 1.000 53.27510 710 THR B CA 1
ATOM 3072 C C . THR B 2 32 ? -3.40241 -12.59695 48.47043 1.000 55.35309 710 THR B C 1
ATOM 3073 O O . THR B 2 32 ? -2.88402 -11.95052 47.54385 1.000 55.78025 710 THR B O 1
AT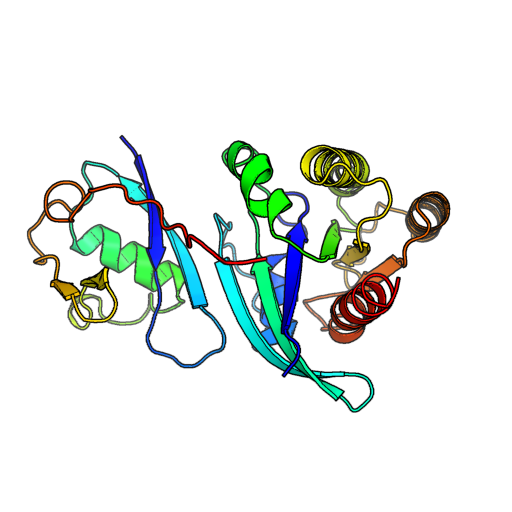OM 3084 N N . PRO B 2 33 ? -2.70128 -12.87788 49.58415 1.000 56.87642 711 PRO B N 1
ATOM 3085 C CA . PRO B 2 33 ? -1.33247 -12.33826 49.71346 1.000 53.88349 711 PRO B CA 1
ATOM 3086 C C . PRO B 2 33 ? -0.42074 -12.75678 48.56441 1.000 56.03649 711 PRO B C 1
ATOM 3087 O O . PRO B 2 33 ? 0.39115 -11.94785 48.09757 1.000 54.49403 711 PRO B O 1
ATOM 3098 N N . ALA B 2 34 ? -0.53587 -14.00335 48.09384 1.000 54.01600 712 ALA B N 1
ATOM 3099 C CA . ALA B 2 34 ? 0.28823 -14.45508 46.97975 1.000 54.47450 712 ALA B CA 1
ATOM 3100 C C . ALA B 2 34 ? -0.01154 -13.66582 45.71159 1.000 51.15410 712 ALA B C 1
ATOM 3101 O O . ALA B 2 34 ? 0.90159 -13.31498 44.95245 1.000 54.00303 712 ALA B O 1
ATOM 3108 N N . VAL B 2 35 ? -1.28915 -13.40637 45.43570 1.000 51.95528 713 VAL B N 1
ATOM 3109 C CA . VAL B 2 35 ? -1.62459 -12.69406 44.20861 1.000 45.07361 713 VAL B CA 1
ATOM 3110 C C . VAL B 2 35 ? -1.10802 -11.26297 44.29427 1.000 47.55929 713 VAL B C 1
ATOM 3111 O O . VAL B 2 35 ? -0.55260 -10.72612 43.32713 1.000 45.92284 713 VAL B O 1
ATOM 3124 N N . ILE B 2 36 ? -1.23358 -10.64334 45.47222 1.000 49.74529 714 ILE B N 1
ATOM 3125 C CA . ILE B 2 36 ? -0.67504 -9.30685 45.68383 1.000 53.15349 714 ILE B CA 1
ATOM 3126 C C . ILE B 2 36 ? 0.82770 -9.31441 45.42164 1.000 46.39246 714 ILE B C 1
ATOM 3127 O O . ILE B 2 36 ? 1.34356 -8.48713 44.67394 1.000 45.97750 714 ILE B O 1
ATOM 3143 N N . GLN B 2 37 ? 1.54504 -10.26875 45.99757 1.000 49.03459 715 GLN B N 1
ATOM 3144 C CA . GLN B 2 37 ? 2.98322 -10.33286 45.77106 1.000 51.41552 715 GLN B CA 1
ATOM 3145 C C . GLN B 2 37 ? 3.28158 -10.42723 44.27956 1.000 49.47047 715 GLN B C 1
ATOM 3146 O O . GLN B 2 37 ? 4.14689 -9.71525 43.75781 1.000 45.47224 715 GLN B O 1
ATOM 3160 N N . ARG B 2 38 ? 2.55888 -11.29613 43.57117 1.000 46.96713 716 ARG B N 1
ATOM 3161 C CA . ARG B 2 38 ? 2.78372 -11.46481 42.13709 1.000 44.89092 716 ARG B CA 1
ATOM 3162 C C . ARG B 2 38 ? 2.45046 -10.19342 41.35107 1.000 40.00528 716 ARG B C 1
ATOM 3163 O O . ARG B 2 38 ? 3.14636 -9.84496 40.40891 1.000 38.67382 716 ARG B O 1
ATOM 3184 N N . ALA B 2 39 ? 1.38451 -9.50173 41.71656 1.000 37.58487 717 ALA B N 1
ATOM 3185 C CA . ALA B 2 39 ? 1.00368 -8.27830 41.01570 1.000 40.74250 717 ALA B CA 1
ATOM 3186 C C . ALA B 2 39 ? 2.04634 -7.18633 41.21785 1.000 44.35562 717 ALA B C 1
ATOM 3187 O O . ALA B 2 39 ? 2.41448 -6.47862 40.26238 1.000 39.79990 717 ALA B O 1
ATOM 3194 N N . MET B 2 40 ? 2.52452 -7.02399 42.46326 1.000 40.73928 718 MET B N 1
ATOM 3195 C CA . MET B 2 40 ? 3.55292 -6.01666 42.72051 1.000 44.18083 718 MET B CA 1
ATOM 3196 C C . MET B 2 40 ? 4.84279 -6.32171 41.97678 1.000 46.06910 718 MET B C 1
ATOM 3197 O O . MET B 2 40 ? 5.46025 -5.40940 41.41833 1.000 46.82813 718 MET B O 1
ATOM 3211 N N . LEU B 2 41 ? 5.28418 -7.59100 41.97089 1.000 45.25326 719 LEU B N 1
ATOM 3212 C CA . LEU B 2 41 ? 6.45813 -7.95697 41.17492 1.000 44.08297 719 LEU B CA 1
ATOM 3213 C C . LEU B 2 41 ? 6.26151 -7.50360 39.72904 1.000 43.89640 719 LEU B C 1
ATOM 3214 O O . LEU B 2 41 ? 7.13153 -6.88780 39.10556 1.000 42.75034 719 LEU B O 1
ATOM 3230 N N . LYS B 2 42 ? 5.09663 -7.80951 39.18970 1.000 38.43242 720 LYS B N 1
ATOM 3231 C CA . LYS B 2 42 ? 4.80663 -7.50681 37.79029 1.000 39.79953 720 LYS B CA 1
ATOM 3232 C C . LYS B 2 42 ? 4.85809 -6.01269 37.50134 1.000 41.21770 720 LYS B C 1
ATOM 3233 O O . LYS B 2 42 ? 5.34496 -5.60890 36.45029 1.000 39.45062 720 LYS B O 1
ATOM 3252 N N . HIS B 2 43 ? 4.38719 -5.17672 38.43149 1.000 42.39037 721 HIS B N 1
ATOM 3253 C CA . HIS B 2 43 ? 4.43263 -3.72788 38.27141 1.000 44.95398 721 HIS B CA 1
ATOM 3254 C C . HIS B 2 43 ? 5.63805 -3.07939 38.96694 1.000 49.37696 721 HIS B C 1
ATOM 3255 O O . HIS B 2 43 ? 5.63740 -1.86371 39.18951 1.000 48.32523 721 HIS B O 1
ATOM 3269 N N . ASN B 2 44 ? 6.67316 -3.85778 39.27491 1.000 48.52338 722 ASN B N 1
ATOM 3270 C CA . ASN B 2 44 ? 7.94429 -3.32477 39.81039 1.000 54.32575 722 ASN B CA 1
ATOM 3271 C C . ASN B 2 44 ? 7.76283 -2.60393 41.15067 1.000 54.59955 722 ASN B C 1
ATOM 3272 O O . ASN B 2 44 ? 8.36460 -1.55543 41.41474 1.000 56.82063 722 ASN B O 1
ATOM 3283 N N . LEU B 2 45 ? 6.93904 -3.18815 42.00808 1.000 51.21986 723 LEU B N 1
ATOM 3284 C CA . LEU B 2 45 ? 6.73003 -2.73424 43.37657 1.000 61.04130 723 LEU B CA 1
ATOM 3285 C C . LEU B 2 45 ? 7.21358 -3.75781 44.39777 1.000 60.53814 723 LEU B C 1
ATOM 3286 O O . LEU B 2 45 ? 6.73182 -3.77395 45.53268 1.000 60.12503 723 LEU B O 1
ATOM 3302 N N . ASP B 2 46 ? 8.13882 -4.62937 43.99901 1.000 65.79576 724 ASP B N 1
ATOM 3303 C CA . ASP B 2 46 ? 8.56522 -5.72736 44.86581 1.000 84.78243 724 ASP B CA 1
ATOM 3304 C C . ASP B 2 46 ? 9.26519 -5.23187 46.13242 1.000 86.35835 724 ASP B C 1
ATOM 3305 O O . ASP B 2 46 ? 9.14819 -5.86911 47.19060 1.000 74.91378 724 ASP B O 1
ATOM 3314 N N . SER B 2 47 ? 9.98667 -4.10976 46.05265 1.000 66.56199 725 SER B N 1
ATOM 3315 C CA . SER B 2 47 ? 10.68717 -3.58180 47.21618 1.000 68.71809 725 SER B CA 1
ATOM 3316 C C . SER B 2 47 ? 9.75735 -2.90992 48.22307 1.000 70.07798 725 SER B C 1
ATOM 3317 O O . SER B 2 47 ? 10.22118 -2.47604 49.28717 1.000 69.43900 725 SER B O 1
ATOM 3325 N N . ASP B 2 48 ? 8.48491 -2.81374 47.92873 1.000 74.97341 726 ASP B N 1
ATOM 3326 C CA . ASP B 2 48 ? 7.56324 -2.11999 48.81859 1.000 81.26490 726 ASP B CA 1
ATOM 3327 C C . ASP B 2 48 ? 6.78140 -3.11070 49.68232 1.000 81.46218 726 ASP B C 1
ATOM 3328 O O . ASP B 2 48 ? 6.59363 -4.27536 49.30586 1.000 73.83595 726 ASP B O 1
ATOM 3337 N N . PRO B 2 49 ? 6.33149 -2.68109 50.86125 1.000 76.48992 727 PRO B N 1
ATOM 3338 C CA . PRO B 2 49 ? 5.62424 -3.60964 51.76315 1.000 75.79573 727 PRO B CA 1
ATOM 3339 C C . PRO B 2 49 ? 4.27272 -4.01207 51.18761 1.000 68.25480 727 PRO B C 1
ATOM 3340 O O . PRO B 2 49 ? 3.43109 -3.15993 50.90480 1.000 65.52479 727 PRO B O 1
ATOM 3351 N N . ALA B 2 50 ? 4.05883 -5.32447 51.04874 1.000 68.67443 728 ALA B N 1
ATOM 3352 C CA . ALA B 2 50 ? 2.80694 -5.81936 50.48911 1.000 69.66777 728 ALA B CA 1
ATOM 3353 C C . ALA B 2 50 ? 1.61178 -5.45921 51.36329 1.000 68.98600 728 ALA B C 1
ATOM 3354 O O . ALA B 2 50 ? 0.49074 -5.33429 50.85663 1.000 67.45139 728 ALA B O 1
ATOM 3361 N N . GLU B 2 51 ? 1.82088 -5.28992 52.67024 1.000 64.62267 729 GLU B N 1
ATOM 3362 C CA . GLU B 2 51 ? 0.69849 -4.99637 53.55409 1.000 66.13508 729 GLU B CA 1
ATOM 3363 C C . GLU B 2 51 ? 0.04592 -3.65517 53.23573 1.000 70.19572 729 GLU B C 1
ATOM 3364 O O . GLU B 2 51 ? -1.10175 -3.42174 53.64199 1.000 71.18145 729 GLU B O 1
ATOM 3368 N N . GLU B 2 52 ? 0.74468 -2.76570 52.52015 1.000 66.50285 730 GLU B N 1
ATOM 3369 C CA . GLU B 2 52 ? 0.18153 -1.46759 52.15710 1.000 72.79515 730 GLU B CA 1
ATOM 3370 C C . GLU B 2 52 ? -0.73317 -1.51762 50.93461 1.000 69.70314 730 GLU B C 1
ATOM 3371 O O . GLU B 2 52 ? -1.23280 -0.46281 50.51352 1.000 61.62729 730 GLU B O 1
ATOM 3379 N N . TYR B 2 53 ? -0.96668 -2.70021 50.36590 1.000 63.45372 731 TYR B N 1
ATOM 3380 C CA . TYR B 2 53 ? -1.66859 -2.82955 49.08805 1.000 62.35928 731 TYR B CA 1
ATOM 3381 C C . TYR B 2 53 ? -2.84633 -3.78387 49.22835 1.000 63.65507 731 TYR B C 1
ATOM 3382 O O . TYR B 2 53 ? -2.83952 -4.69768 50.05262 1.000 62.77527 731 TYR B O 1
ATOM 3400 N N . GLU B 2 54 ? -3.85936 -3.56712 48.39832 1.000 65.55208 732 GLU B N 1
ATOM 3401 C CA . GLU B 2 54 ? -5.05380 -4.39350 48.39107 1.000 64.65827 732 GLU B CA 1
ATOM 3402 C C . GLU B 2 54 ? -5.40229 -4.76740 46.95211 1.000 63.40131 732 GLU B C 1
ATOM 3403 O O . GLU B 2 54 ? -4.97345 -4.12245 45.99450 1.000 54.74470 732 GLU B O 1
ATOM 3415 N N . LEU B 2 55 ? -6.17743 -5.83421 46.81717 1.000 55.38714 733 LEU B N 1
ATOM 3416 C CA . LEU B 2 55 ? -6.55213 -6.40589 45.53600 1.000 56.45685 733 LEU B CA 1
ATOM 3417 C C . LEU B 2 55 ? -8.03984 -6.16769 45.32750 1.000 53.65353 733 LEU B C 1
ATOM 3418 O O . LEU B 2 55 ? -8.85867 -6.59551 46.14464 1.000 53.68486 733 LEU B O 1
ATOM 3434 N N . VAL B 2 56 ? -8.38582 -5.48811 44.23420 1.000 50.53079 734 VAL B N 1
ATOM 3435 C CA . VAL B 2 56 ? -9.75345 -5.03842 44.00161 1.000 48.21374 734 VAL B CA 1
ATOM 3436 C C . VAL B 2 56 ? -10.19252 -5.49797 42.61406 1.000 45.34071 734 VAL B C 1
ATOM 3437 O O . VAL B 2 56 ? -9.55185 -5.16164 41.61480 1.000 44.54970 734 VAL B O 1
ATOM 3450 N N . GLN B 2 57 ? -11.26823 -6.27021 42.54915 1.000 48.20344 735 GLN B N 1
ATOM 3451 C CA . GLN B 2 57 ? -11.80067 -6.72453 41.26266 1.000 47.33797 735 GLN B CA 1
ATOM 3452 C C . GLN B 2 57 ? -12.76047 -5.68132 40.69858 1.000 50.37742 735 GLN B C 1
ATOM 3453 O O . GLN B 2 57 ? -13.62744 -5.17391 41.41703 1.000 53.46282 735 GLN B O 1
ATOM 3467 N N . VAL B 2 58 ? -12.58083 -5.34210 39.42983 1.000 45.57167 736 VAL B N 1
ATOM 3468 C CA . VAL B 2 58 ? -13.44561 -4.39284 38.75630 1.000 47.74130 736 VAL B CA 1
ATOM 3469 C C . VAL B 2 58 ? -14.53150 -5.19506 38.05450 1.000 48.76718 736 VAL B C 1
ATOM 3470 O O . VAL B 2 58 ? -14.23164 -6.00961 37.18928 1.000 48.16749 736 VAL B O 1
ATOM 3483 N N . ILE B 2 59 ? -15.77624 -4.99049 38.46641 1.000 55.13515 737 ILE B N 1
ATOM 3484 C CA . ILE B 2 59 ? -16.94806 -5.66705 37.90802 1.000 57.03794 737 ILE B CA 1
ATOM 3485 C C . ILE B 2 59 ? -17.59230 -4.82887 36.80702 1.000 62.52427 737 ILE B C 1
ATOM 3486 O O . ILE B 2 59 ? -17.94533 -5.34601 35.74727 1.000 57.35401 737 ILE B O 1
ATOM 3502 N N . SER B 2 60 ? -17.75044 -3.53506 37.06362 1.000 56.41634 738 SER B N 1
ATOM 3503 C CA . SER B 2 60 ? -18.19860 -2.56730 36.07754 1.000 69.44488 738 SER B CA 1
ATOM 3504 C C . SER B 2 6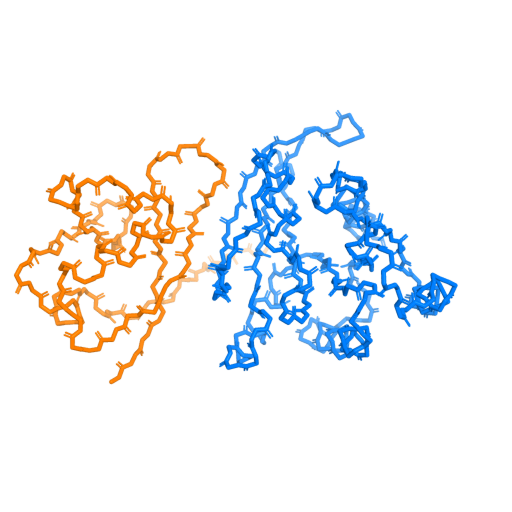0 ? -17.57298 -1.22658 36.45053 1.000 75.46929 738 SER B C 1
ATOM 3505 O O . SER B 2 60 ? -16.76113 -1.14278 37.37923 1.000 66.99773 738 SER B O 1
ATOM 3513 N N . GLU B 2 61 ? -17.96135 -0.16710 35.73672 1.000 84.86327 739 GLU B N 1
ATOM 3514 C CA . GLU B 2 61 ? -17.39701 1.14579 36.02938 1.000 87.61796 739 GLU B CA 1
ATOM 3515 C C . GLU B 2 61 ? -17.69947 1.56651 37.46189 1.000 88.02136 739 GLU B C 1
ATOM 3516 O O . GLU B 2 61 ? -16.87097 2.20865 38.11659 1.000 93.99850 739 GLU B O 1
ATOM 3525 N N . ASP B 2 62 ? -18.87530 1.20767 37.97112 1.000 82.02814 740 ASP B N 1
ATOM 3526 C CA . ASP B 2 62 ? -19.29568 1.63801 39.29384 1.000 82.92409 740 ASP B CA 1
ATOM 3527 C C . ASP B 2 62 ? -19.25869 0.52389 40.33344 1.000 79.04559 740 ASP B C 1
ATOM 3528 O O . ASP B 2 62 ? -19.59144 0.77631 41.50097 1.000 74.69725 740 ASP B O 1
ATOM 3537 N N . LYS B 2 63 ? -18.83700 -0.68333 39.96154 1.000 69.11658 741 LYS B N 1
ATOM 3538 C CA . LYS B 2 63 ? -18.91453 -1.84318 40.84013 1.000 64.20072 741 LYS B CA 1
ATOM 3539 C C . LYS B 2 63 ? -17.51691 -2.42244 41.02233 1.000 60.63721 741 LYS B C 1
ATOM 3540 O O . LYS B 2 63 ? -16.82997 -2.76149 40.05111 1.000 51.34787 741 LYS B O 1
ATOM 3559 N N . GLU B 2 64 ? -17.09279 -2.51623 42.27057 1.000 66.33123 742 GLU B N 1
ATOM 3560 C CA . GLU B 2 64 ? -15.80481 -3.08185 42.61620 1.000 64.92550 742 GLU B CA 1
ATOM 3561 C C . GLU B 2 64 ? -15.99369 -4.03842 43.77686 1.000 67.21407 742 GLU B C 1
ATOM 3562 O O . GLU B 2 64 ? -17.00160 -4.00073 44.48899 1.000 61.41647 742 GLU B O 1
ATOM 3574 N N . LEU B 2 65 ? -14.98951 -4.88171 43.98430 1.000 61.41132 743 LEU B N 1
ATOM 3575 C CA . LEU B 2 65 ? -15.10704 -5.96316 44.95710 1.000 60.81528 743 LEU B CA 1
ATOM 3576 C C . LEU B 2 65 ? -13.71222 -6.19645 45.52053 1.000 62.70603 743 LEU B C 1
ATOM 3577 O O . LEU B 2 65 ? -12.82495 -6.68881 44.81065 1.000 56.03479 743 LEU B O 1
ATOM 3593 N N . VAL B 2 66 ? -13.50457 -5.76812 46.76350 1.000 62.16107 744 VAL B N 1
ATOM 3594 C CA . VAL B 2 66 ? -12.21411 -5.93786 47.41649 1.000 66.36935 744 VAL B CA 1
ATOM 3595 C C . VAL B 2 66 ? -12.09832 -7.38631 47.85985 1.000 70.11100 744 VAL B C 1
ATOM 3596 O O . VAL B 2 66 ? -12.97459 -7.90010 48.56955 1.000 70.54461 744 VAL B O 1
ATOM 3609 N N . ILE B 2 67 ? -11.02430 -8.05149 47.44559 1.000 63.78510 745 ILE B N 1
ATOM 3610 C CA . ILE B 2 67 ? -10.79760 -9.42539 47.89105 1.000 70.35468 745 ILE B CA 1
ATOM 3611 C C . ILE B 2 67 ? -10.17708 -9.35739 49.28261 1.000 72.79276 745 ILE B C 1
ATOM 3612 O O . ILE B 2 67 ? -9.10917 -8.74497 49.45605 1.000 69.51360 745 ILE B O 1
ATOM 3628 N N . PRO B 2 68 ? -10.80702 -9.93958 50.30385 1.000 69.41341 746 PRO B N 1
ATOM 3629 C CA . PRO B 2 68 ? -10.19111 -9.91789 51.63661 1.000 71.60196 746 PRO 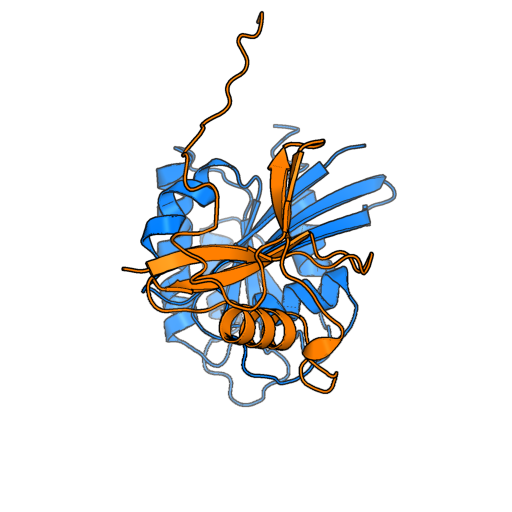B CA 1
ATOM 3630 C C . PRO B 2 68 ? -8.88380 -10.69475 51.63804 1.000 78.47730 746 PRO B C 1
ATOM 3631 O O . PRO B 2 68 ? -8.71256 -11.68190 50.91380 1.000 69.97977 746 PRO B O 1
ATOM 3642 N N . ASP B 2 69 ? -7.94022 -10.22104 52.45410 1.000 84.81233 747 ASP B N 1
ATOM 3643 C CA . ASP B 2 69 ? -6.58802 -10.76746 52.41800 1.000 84.93001 747 ASP B CA 1
ATOM 3644 C C . ASP B 2 69 ? -6.52686 -12.22210 52.84910 1.000 73.43481 747 ASP B C 1
ATOM 3645 O O . ASP B 2 69 ? -5.50815 -12.87146 52.61193 1.000 72.38334 747 ASP B O 1
ATOM 3654 N N . SER B 2 70 ? -7.58842 -12.75066 53.44859 1.000 74.46307 748 SER B N 1
ATOM 3655 C CA . SER B 2 70 ? -7.62525 -14.13373 53.89285 1.000 77.41189 748 SER B CA 1
ATOM 3656 C C . SER B 2 70 ? -8.24833 -15.08495 52.87295 1.000 81.99418 748 SER B C 1
ATOM 3657 O O . SER B 2 70 ? -8.36147 -16.28989 53.16062 1.000 71.31398 748 SER B O 1
ATOM 3665 N N . ALA B 2 71 ? -8.64578 -14.58763 51.70026 1.000 65.60481 749 ALA B N 1
ATOM 3666 C CA . ALA B 2 71 ? -9.51386 -15.33563 50.81303 1.000 68.65862 749 ALA B CA 1
ATOM 3667 C C . ALA B 2 71 ? -8.74310 -16.03982 49.70436 1.000 69.97649 749 ALA B C 1
ATOM 3668 O O . ALA B 2 71 ? -7.73085 -15.54764 49.19547 1.000 62.20158 749 ALA B O 1
ATOM 3675 N N . ASN B 2 72 ? -9.25749 -17.20486 49.32527 1.000 70.69946 750 ASN B N 1
ATOM 3676 C CA . ASN B 2 72 ? -8.86965 -17.83428 48.07431 1.000 66.39574 750 ASN B CA 1
ATOM 3677 C C . ASN B 2 72 ? -9.49101 -17.01762 46.93968 1.000 69.54115 750 ASN B C 1
ATOM 3678 O O . ASN B 2 72 ? -10.70123 -16.77935 46.93656 1.000 69.88101 750 ASN B O 1
ATOM 3689 N N . VAL B 2 73 ? -8.66370 -16.56497 45.99200 1.000 53.48846 751 VAL B N 1
ATOM 3690 C CA . VAL B 2 73 ? -9.10974 -15.53043 45.06468 1.000 57.94939 751 VAL B CA 1
ATOM 3691 C C . VAL B 2 73 ? -10.10479 -16.09152 44.04870 1.000 62.73818 751 VAL B C 1
ATOM 3692 O O . VAL B 2 73 ? -11.09326 -15.42928 43.69344 1.000 61.52999 751 VAL B O 1
ATOM 3705 N N . PHE B 2 74 ? -9.85338 -17.30204 43.55109 1.000 70.47096 752 PHE B N 1
ATOM 3706 C CA . PHE B 2 74 ? -10.81742 -17.97580 42.67978 1.000 75.37695 752 PHE B CA 1
ATOM 3707 C C . PHE B 2 74 ? -12.23058 -17.92067 43.25728 1.000 75.74311 752 PHE B C 1
ATOM 3708 O O . PHE B 2 74 ? -13.18960 -17.57822 42.56325 1.000 77.59536 752 PHE B O 1
ATOM 3725 N N A TYR B 2 75 ? -12.38986 -18.24901 44.53317 0.459 75.92641 753 TYR B N 1
ATOM 3726 N N B TYR B 2 75 ? -12.35085 -18.24389 44.54941 0.541 75.91199 753 TYR B N 1
ATOM 3727 C CA A TYR B 2 75 ? -13.73832 -18.39495 45.06789 0.459 78.61562 753 TYR B CA 1
ATOM 3728 C CA B TYR B 2 75 ? -13.62650 -18.42359 45.22939 0.541 78.58818 753 TYR B CA 1
ATOM 3729 C C A TYR B 2 75 ? -14.30352 -17.10902 45.66198 0.459 78.64135 753 TYR B C 1
ATOM 3730 C C B TYR B 2 75 ? -14.28326 -17.09952 45.58040 0.541 78.63776 753 TYR B C 1
ATOM 3731 O O A TYR B 2 75 ? -15.50917 -17.06023 45.93407 0.459 80.05269 753 TYR B O 1
ATOM 3732 O O B TYR B 2 75 ? -15.51779 -17.01135 45.59272 0.541 79.86775 753 TYR B O 1
ATOM 3767 N N . ALA B 2 76 ? -13.48326 -16.07542 45.87448 1.000 70.16240 754 ALA B N 1
ATOM 3768 C CA . ALA B 2 76 ? -14.00459 -14.78669 46.31041 1.000 66.50422 754 ALA B CA 1
ATOM 3769 C C . ALA B 2 76 ? -14.36156 -13.83649 45.16596 1.000 60.23628 754 ALA B C 1
ATOM 3770 O O . ALA B 2 76 ? -15.23857 -12.98504 45.33088 1.000 63.09139 754 ALA B O 1
ATOM 3777 N N . MET B 2 77 ? -13.69898 -13.94151 44.02873 1.000 67.48319 755 MET B N 1
ATOM 3778 C CA . MET B 2 77 ? -13.99874 -13.08555 42.89989 1.000 64.33074 755 MET B CA 1
ATOM 3779 C C . MET B 2 77 ? -15.33638 -13.46433 42.26318 1.000 66.56581 755 MET B C 1
ATOM 3780 O O . MET B 2 77 ? -15.81849 -14.60170 42.36092 1.000 68.65604 755 MET B O 1
ATOM 3794 N N . ASN B 2 78 ? -15.91013 -12.49215 41.56475 1.000 63.61912 756 ASN B N 1
ATOM 3795 C CA . ASN B 2 78 ? -17.01514 -12.73813 40.64693 1.000 65.28691 756 ASN B CA 1
ATOM 3796 C C . ASN B 2 78 ? -16.42971 -13.35683 39.37844 1.000 58.90460 756 ASN B C 1
ATOM 3797 O O . ASN B 2 78 ? -15.68251 -12.70520 38.64534 1.000 56.25781 756 ASN B O 1
ATOM 3808 N N . SER B 2 79 ? -16.72132 -14.62818 39.14454 1.000 53.28703 757 SER B N 1
ATOM 3809 C CA . SER B 2 79 ? -16.20756 -15.34010 37.98532 1.000 52.44703 757 SER B CA 1
ATOM 3810 C C . SER B 2 79 ? -17.17544 -15.33825 36.79934 1.000 47.94051 757 SER B C 1
ATOM 3811 O O . SER B 2 79 ? -16.93865 -16.05539 35.82605 1.000 48.13104 757 SER B O 1
ATOM 3819 N N . GLN B 2 80 ? -18.24243 -14.54022 36.85022 1.000 50.06803 758 GLN B N 1
ATOM 3820 C CA . GLN B 2 80 ? -19.21865 -14.54801 35.77119 1.000 49.89044 758 GLN B CA 1
ATOM 3821 C C . GLN B 2 80 ? -18.57453 -14.06406 34.47599 1.000 50.82274 758 GLN B C 1
ATOM 3822 O O . GLN B 2 80 ? -17.81504 -13.08570 34.46691 1.000 48.10792 758 GLN B O 1
ATOM 3836 N N . VAL B 2 81 ? -18.86407 -14.76281 33.37660 1.000 46.38360 759 VAL B N 1
ATOM 3837 C CA . VAL B 2 81 ? -18.35216 -14.39854 32.05853 1.000 47.69158 759 VAL B CA 1
ATOM 3838 C C . VAL B 2 81 ? -19.41490 -13.66907 31.24326 1.000 48.03254 759 VAL B C 1
ATOM 3839 O O . VAL B 2 81 ? -20.49350 -14.21049 30.99173 1.000 47.38990 759 VAL B O 1
ATOM 3852 N N . ASN B 2 82 ? -19.09274 -12.45602 30.81465 1.000 51.93077 760 ASN B N 1
ATOM 3853 C CA . ASN B 2 82 ? -19.98899 -11.58337 30.07268 1.000 51.81134 760 ASN B CA 1
ATOM 3854 C C . ASN B 2 82 ? -19.33416 -11.17796 28.77033 1.000 49.53652 760 ASN B C 1
ATOM 3855 O O . ASN B 2 82 ? -18.12485 -10.94970 28.72598 1.000 48.22680 760 ASN B O 1
ATOM 3866 N N . PHE B 2 83 ? -20.12494 -11.09229 27.71329 1.000 44.47815 761 PHE B N 1
ATOM 3867 C CA . PHE B 2 83 ? -19.70255 -10.52581 26.44764 1.000 44.56449 761 PHE B CA 1
ATOM 3868 C C . PHE B 2 83 ? -20.64402 -9.37793 26.09601 1.000 47.17334 761 PHE B C 1
ATOM 3869 O O . PHE B 2 83 ? -21.86396 -9.50378 26.24742 1.000 43.25250 761 PHE B O 1
ATOM 3886 N N . ASP B 2 84 ? -20.07495 -8.26827 25.63382 1.000 44.90343 762 ASP B N 1
ATOM 3887 C CA . ASP B 2 84 ? -20.82274 -7.03866 25.40479 1.000 48.02115 762 ASP B CA 1
ATOM 3888 C C . ASP B 2 84 ? -20.94695 -6.78679 23.91818 1.000 45.21404 762 ASP B C 1
ATOM 3889 O O . ASP B 2 84 ? -19.94655 -6.88777 23.19640 1.000 45.45516 762 ASP B O 1
ATOM 3898 N N . PHE B 2 85 ? -22.16412 -6.43922 23.47859 1.000 42.67557 763 PHE B N 1
ATOM 3899 C CA . PHE B 2 85 ? -22.46211 -6.18023 22.08006 1.000 42.56639 763 PHE B CA 1
ATOM 3900 C C . PHE B 2 85 ? -23.31804 -4.92967 21.97886 1.000 42.66276 763 PHE B C 1
ATOM 3901 O O . PHE B 2 85 ? -24.06656 -4.61545 22.89746 1.000 41.53644 763 PHE B O 1
ATOM 3918 N N . ILE B 2 86 ? -23.24587 -4.25454 20.84006 1.000 42.04721 764 ILE B N 1
ATOM 3919 C CA . ILE B 2 86 ? -24.08681 -3.09996 20.54603 1.000 43.41523 764 ILE B CA 1
ATOM 3920 C C . ILE B 2 86 ? -24.98381 -3.47689 19.37770 1.000 49.31515 764 ILE B C 1
ATOM 3921 O O . ILE B 2 86 ? -24.50922 -4.01680 18.36693 1.000 48.89749 764 ILE B O 1
ATOM 3937 N N . LEU B 2 87 ? -26.28088 -3.20984 19.51905 1.000 49.19535 765 LEU B N 1
ATOM 3938 C CA . LEU B 2 87 ? -27.20936 -3.28776 18.38963 1.000 49.85929 765 LEU B CA 1
ATOM 3939 C C . LEU B 2 87 ? -27.23553 -1.90958 17.74713 1.000 49.16255 765 LEU B C 1
ATOM 3940 O O . LEU B 2 87 ? -27.78824 -0.96744 18.32372 1.000 50.06287 765 LEU B O 1
ATOM 3956 N N . ARG B 2 88 ? -26.60629 -1.77757 16.58566 1.000 53.47910 766 ARG B N 1
ATOM 3957 C CA . ARG B 2 88 ? -26.35228 -0.47724 15.97494 1.000 61.52546 766 ARG B CA 1
ATOM 3958 C C . ARG B 2 88 ? -27.02715 -0.33830 14.61654 1.000 58.46352 766 ARG B C 1
ATOM 3959 O O . ARG B 2 88 ? -26.96331 -1.24316 13.78739 1.000 59.32809 766 ARG B O 1
ATOM 3980 N N . LYS B 2 89 ? -27.64266 0.81829 14.39524 1.000 64.35010 767 LYS B N 1
ATOM 3981 C CA . LYS B 2 89 ? -28.20997 1.15828 13.09301 1.000 75.69474 767 LYS B CA 1
ATOM 3982 C C . LYS B 2 89 ? -27.09134 1.45334 12.09390 1.000 73.72949 767 LYS B C 1
ATOM 3983 O O . LYS B 2 89 ? -26.14273 2.18601 12.40472 1.000 76.94766 767 LYS B O 1
ATOM 3989 N N . LYS B 2 90 ? -27.20003 0.88332 10.89692 1.000 78.84781 768 LYS B N 1
ATOM 3990 C CA . LYS B 2 90 ? -26.20681 1.11847 9.84663 1.000 80.62453 768 LYS B CA 1
ATOM 3991 C C . LYS B 2 90 ? -26.41828 2.46951 9.15797 1.000 71.57901 768 LYS B C 1
ATOM 3992 O O . LYS B 2 90 ? -26.22531 3.52805 9.75609 1.000 70.61114 768 LYS B O 1
#

InterPro domains:
  IPR001806 Small GTPase [PF00071] (5-164)
  IPR001806 Small GTPase [PS51421] (1-189)
  IPR001806 Small GTPase [SM00174] (6-166)
  IPR005225 Small GTP-binding domain [TIGR00231] (1-159)
  IPR020849 Small GTPase, Ras-type [PTHR24070] (3-176)
  IPR027417 P-loop containing nucleoside triphosphate hydrolase [G3DSA:3.40.50.300] (1-171)
  IPR027417 P-loop containing nucleoside triphosphate hydrolase [SSF52540] (3-164)

Nearest PDB structures (foldseek):
  1lfd-assembly2_D  TM=9.987E-01  e=1.752E-33  Homo sapiens
  8t74-assembly1_A  TM=1.000E+00  e=7.752E-33  Homo sapiens
  8elu-assembly1_A  TM=9.975E-01  e=2.045E-32  Homo sapiens
  8em0-assembly1_A  TM=9.982E-01  e=3.429E-32  Homo sapiens
  8elz-assembly1_A  TM=9.971E-01  e=3.013E-32  Homo sapiens

CATH classification: 3.40.50.300

Foldseek 3Di:
DAEAFEEEDFAPPLCLVLLVCCVQPVDHDPDDDFDDKDWDKDWDAFPNDTYMYIYIRHGNDCVNVVCCLPVLQPHQAYEQTGEQLDVVRVVCRVVSLVSSCVSNVHLQGQYEYEHEPPVDPNGDHDPVNQVVVCVVSVHHYYYAYSVVGPCSCVRVSSSVVSSVVVVVD/DKDKDWADDPPPPPDPTDIDMADQQDAFLVVLCVNCVRVVNNPPDSVVDWDWADPDPPDIATRDRGDRDVVRDDPDDDDDDDDDDD

B-factor: mean 53.49, std 16.38, range [26.24, 126.53]

Radius of gyration: 19.49 Å; Cα contacts (8 Å, |Δi|>4): 455; chains: 2; bounding box: 56×42×55 Å

Organism: Homo sapiens (NCBI:txid9606)